Protein AF-A0A845RL84-F1 (afdb_monomer)

Foldseek 3Di:
DQDLVVVLLVAAADPVLNVVLVVCSVFQFLQLSQQLVWQCVVPPDRHSLSSLLSSLQSVLKDKAQAQAQLRQLVRVCVPPDDDPPVCVVVDPSSVSSVVVCVVFPFDHDPNITIGGRPPDDDRQGPRPPGDRDDPPQFFKKWFKAAPVRRRGGIATADLPPPDQLCPRPSNVSRCVVNVHDGQQRIDTPDMDGPQVLVPGPVVVDPGPSVVSRVRNVVSVVVVCLVVPDPCSVVVVSVVSVVVSD

Radius of gyration: 19.79 Å; Cα contacts (8 Å, |Δi|>4): 370; chains: 1; bounding box: 50×45×60 Å

Mean predicted aligned error: 5.87 Å

Organism: NCBI:txid169435

Sequence (245 aa):
MMNDFKEFLELPGTPQEQEWLKEQLETLSVRESYALAAVSMGYPPEKAADAIKSILSLPDCTLHPAGSYEDLGKYSQKGAASLPEDVLPYVDFDHIGQEFEDEHPGLFIGGYYVEYPKKAAEPAYSGKNAFLPEDSDWSVKLKLASPAVPEGVWLRLPGYDGKMAEDADEVVLALDELRVKSLEDCTLLEARCILPEAGDLTKQYSSITDLVRDGDNLGYVLAEQGQGKAHWLDKFAAALEYEDC

Solvent-accessible surface area (backbone atoms only — not comparable to full-atom values): 13936 Å² total; per-residue (Å²): 131,86,80,79,65,63,70,57,74,69,33,59,63,54,73,66,53,46,52,52,50,49,60,51,66,76,61,46,18,50,55,48,45,49,37,44,51,42,50,39,69,79,52,66,59,81,28,28,55,46,44,51,43,49,62,72,42,35,84,57,36,47,80,39,94,14,65,45,42,44,42,34,20,54,53,66,43,70,83,44,85,77,75,57,79,87,50,55,88,76,55,62,29,43,60,46,15,49,56,46,37,75,78,43,51,59,39,77,47,97,52,21,30,33,27,51,46,78,84,63,73,86,60,90,54,77,77,67,96,51,70,81,81,78,94,68,92,49,27,27,39,37,29,37,19,18,95,84,30,73,90,42,50,27,34,53,19,39,58,87,77,82,57,57,54,81,69,13,66,34,44,48,46,36,30,57,75,34,72,44,95,49,59,85,67,45,43,83,77,45,67,46,56,72,52,72,49,65,57,66,52,75,79,74,45,95,43,62,58,58,48,46,42,53,28,23,53,47,20,54,54,60,72,47,35,72,83,73,42,84,66,36,66,64,53,50,54,53,47,36,59,72,69,69,76

Secondary structure (DSSP, 8-state):
-----GGGGGSS--HHHHHHHHHHHTT-BHHHHHHHHHHHHHS--SSHHHHHHHHHTGGG-EEES-SSHHHHHHHHGGGS-PPPTTTGGG--HHHHHHHHHHHS-EEEETTEEEEPP-S-SS-S--SSSPPPPP--S-SEEEEEE-SS-TT-EEEEE---SSS-GGGSHHHHHHHHHHT-SSGGG-EEEEEEES-GGG--HHHH-S-HHHHHHHHHHHHHHHHHHHHH-TTHHHHHHHHHHHTT-

Nearest PDB structures (foldseek):
  8eth-assembly1_S  TM=4.246E-01  e=8.983E+00  Schizosaccharomyces pombe
  8q87-assembly1_BS  TM=3.927E-01  e=8.472E+00  Gallus gallus

pLDDT: mean 89.08, std 10.11, range [43.84, 98.31]

Structure (mmCIF, N/CA/C/O backbone):
data_AF-A0A845RL84-F1
#
_entry.id   AF-A0A845RL84-F1
#
loop_
_atom_site.group_PDB
_atom_site.id
_atom_site.type_symbol
_atom_site.label_atom_id
_atom_site.label_alt_id
_atom_site.label_comp_id
_atom_site.label_asym_id
_atom_site.label_entity_id
_atom_site.label_seq_id
_atom_site.pdbx_PDB_ins_code
_atom_site.Cartn_x
_atom_site.Cartn_y
_atom_site.Cartn_z
_atom_site.occupancy
_atom_site.B_iso_or_equiv
_atom_site.auth_seq_id
_atom_site.auth_comp_id
_atom_site.auth_asym_id
_atom_site.auth_atom_id
_atom_site.pdbx_PDB_model_num
ATOM 1 N N . MET A 1 1 ? 8.353 -11.455 0.128 1.00 43.84 1 MET A N 1
ATOM 2 C CA . MET A 1 1 ? 8.517 -11.564 1.598 1.00 43.84 1 MET A CA 1
ATOM 3 C C . MET A 1 1 ? 8.118 -10.210 2.122 1.00 43.84 1 MET A C 1
ATOM 5 O O . MET A 1 1 ? 8.749 -9.243 1.722 1.00 43.84 1 MET A O 1
ATOM 9 N N . MET A 1 2 ? 7.048 -10.143 2.906 1.00 53.22 2 MET A N 1
ATOM 10 C CA . MET A 1 2 ? 6.591 -8.898 3.514 1.00 53.22 2 MET A CA 1
ATOM 11 C C . MET A 1 2 ? 7.622 -8.501 4.580 1.00 53.22 2 MET A C 1
ATOM 13 O O . MET A 1 2 ? 7.981 -9.328 5.422 1.00 53.22 2 MET A O 1
ATOM 17 N N . ASN A 1 3 ? 8.187 -7.299 4.472 1.00 61.81 3 ASN A N 1
ATOM 18 C CA . ASN A 1 3 ? 9.080 -6.768 5.496 1.00 61.81 3 ASN A CA 1
ATOM 19 C C . ASN A 1 3 ? 8.203 -6.361 6.679 1.00 61.81 3 ASN A C 1
ATOM 21 O O . ASN A 1 3 ? 7.375 -5.471 6.550 1.00 61.81 3 ASN A O 1
ATOM 25 N N . ASP A 1 4 ? 8.354 -7.034 7.815 1.00 67.06 4 ASP A N 1
ATOM 26 C CA . ASP A 1 4 ? 7.481 -6.820 8.976 1.00 67.06 4 ASP A CA 1
ATOM 27 C C . ASP A 1 4 ? 7.839 -5.548 9.778 1.00 67.06 4 ASP A C 1
ATOM 29 O O . ASP A 1 4 ? 7.175 -5.267 10.771 1.00 67.06 4 ASP A O 1
ATOM 33 N N . PHE A 1 5 ? 8.897 -4.815 9.389 1.00 88.31 5 PHE A N 1
ATOM 34 C CA . PHE A 1 5 ? 9.413 -3.559 9.976 1.00 88.31 5 PHE A CA 1
ATOM 35 C C . PHE A 1 5 ? 9.463 -3.506 11.516 1.00 88.31 5 PHE A C 1
ATOM 37 O O . PHE A 1 5 ? 9.504 -2.430 12.115 1.00 88.31 5 PHE A O 1
ATOM 44 N N . LYS A 1 6 ? 9.470 -4.661 12.193 1.00 86.94 6 LYS A N 1
ATOM 45 C CA . LYS A 1 6 ? 9.404 -4.767 13.661 1.00 86.94 6 LYS A CA 1
ATOM 46 C C . LYS A 1 6 ? 10.593 -4.096 14.328 1.00 86.94 6 LYS A C 1
ATOM 48 O O . LYS A 1 6 ? 10.459 -3.583 15.434 1.00 86.94 6 LYS A O 1
ATOM 53 N N . GLU A 1 7 ? 11.729 -4.056 13.644 1.00 90.06 7 GLU A N 1
ATOM 54 C CA . GLU A 1 7 ? 12.933 -3.362 14.077 1.00 90.06 7 GLU A CA 1
ATOM 55 C C . GLU A 1 7 ? 12.718 -1.851 14.276 1.00 90.06 7 GLU A C 1
ATOM 57 O O . GLU A 1 7 ? 13.434 -1.232 15.062 1.00 90.06 7 GLU A O 1
ATOM 62 N N . PHE A 1 8 ? 11.689 -1.248 13.666 1.00 92.75 8 PHE A N 1
ATOM 63 C CA . PHE A 1 8 ? 11.383 0.176 13.861 1.00 92.75 8 PHE A CA 1
ATOM 64 C C . PHE A 1 8 ? 10.840 0.448 15.263 1.00 92.75 8 PHE A C 1
ATOM 66 O O . PHE A 1 8 ? 11.062 1.527 15.815 1.00 92.75 8 PHE A O 1
ATOM 73 N N . LEU A 1 9 ? 10.194 -0.550 15.871 1.00 92.75 9 LEU A N 1
ATOM 74 C CA . LEU A 1 9 ? 9.678 -0.476 17.238 1.00 92.75 9 LEU A CA 1
ATOM 75 C C . LEU A 1 9 ? 10.789 -0.576 18.296 1.00 92.75 9 LEU A C 1
ATOM 77 O O . LEU A 1 9 ? 10.556 -0.335 19.480 1.00 92.75 9 LEU A O 1
ATOM 81 N N . GLU A 1 10 ? 12.010 -0.923 17.882 1.00 93.81 10 GLU A N 1
ATOM 82 C CA . GLU A 1 10 ? 13.192 -0.969 18.747 1.00 93.81 10 GLU A CA 1
ATOM 83 C C . GLU A 1 10 ? 14.016 0.328 18.681 1.00 93.81 10 GLU A C 1
ATOM 85 O O . GLU A 1 10 ? 14.948 0.519 19.471 1.00 93.81 10 GLU A O 1
ATOM 90 N N . LEU A 1 11 ? 13.675 1.245 17.767 1.00 94.69 11 LEU A N 1
ATOM 91 C CA . LEU A 1 11 ? 14.398 2.498 17.589 1.00 94.69 11 LEU A CA 1
ATOM 92 C C . LEU A 1 11 ? 14.266 3.413 18.822 1.00 94.69 11 LEU A C 1
ATOM 94 O O . LEU A 1 11 ? 13.200 3.510 19.431 1.00 94.69 11 LEU A O 1
ATOM 98 N N . PRO A 1 12 ? 15.313 4.171 19.187 1.00 95.19 12 PRO A N 1
ATOM 99 C CA . PRO A 1 12 ? 15.213 5.176 20.238 1.00 95.19 12 PRO A CA 1
ATOM 100 C C . PRO A 1 12 ? 14.106 6.199 19.940 1.00 95.19 12 PRO A C 1
ATOM 102 O O . PRO A 1 12 ? 14.101 6.826 18.882 1.00 95.19 12 PRO A O 1
ATOM 105 N N . GLY A 1 13 ? 13.183 6.400 20.880 1.00 92.25 13 GLY A N 1
ATOM 106 C CA . GLY A 1 13 ? 12.048 7.308 20.718 1.00 92.25 13 GLY A CA 1
ATOM 107 C C . GLY A 1 13 ? 11.245 7.483 22.002 1.00 92.25 13 GLY A C 1
ATOM 108 O O . GLY A 1 13 ? 11.466 6.797 23.003 1.00 92.25 13 GLY A O 1
ATOM 109 N N . THR A 1 14 ? 10.321 8.432 21.986 1.00 92.56 14 THR A N 1
ATOM 110 C CA . THR A 1 14 ? 9.330 8.630 23.045 1.00 92.56 14 THR A CA 1
ATOM 111 C C . THR A 1 14 ? 8.249 7.543 22.993 1.00 92.56 14 THR A C 1
ATOM 113 O O . THR A 1 14 ? 8.007 6.969 21.933 1.00 92.56 14 THR A O 1
ATOM 116 N N . PRO A 1 15 ? 7.537 7.273 24.105 1.00 92.38 15 PRO A N 1
ATOM 117 C CA . PRO A 1 15 ? 6.427 6.318 24.098 1.00 92.38 15 PRO A CA 1
ATOM 118 C C . PRO A 1 15 ? 5.333 6.649 23.072 1.00 92.38 15 PRO A C 1
ATOM 120 O O . PRO A 1 15 ? 4.775 5.739 22.478 1.00 92.38 15 PRO A O 1
ATOM 123 N N . GLN A 1 16 ? 5.068 7.939 22.835 1.00 91.50 16 GLN A N 1
ATOM 124 C CA . GLN A 1 16 ? 4.069 8.388 21.860 1.00 91.50 16 GLN A CA 1
ATOM 125 C C . GLN A 1 16 ? 4.498 8.091 20.420 1.00 91.50 16 GLN A C 1
ATOM 127 O O . GLN A 1 16 ? 3.694 7.612 19.632 1.00 91.50 16 GLN A O 1
ATOM 132 N N . GLU A 1 17 ? 5.768 8.336 20.077 1.00 93.56 17 GLU A N 1
ATOM 133 C CA . GLU A 1 17 ? 6.302 7.970 18.758 1.00 93.56 17 GLU A CA 1
ATOM 134 C C . GLU A 1 17 ? 6.234 6.454 18.538 1.00 93.56 17 GLU A C 1
ATOM 136 O O . GLU A 1 17 ? 5.914 6.011 17.442 1.00 93.56 17 GLU A O 1
ATOM 141 N N . GLN A 1 18 ? 6.496 5.661 19.581 1.00 94.06 18 GLN A N 1
ATOM 142 C CA . GLN A 1 18 ? 6.437 4.200 19.500 1.00 94.06 18 GLN A CA 1
ATOM 143 C C . GLN A 1 18 ? 5.014 3.665 19.325 1.00 94.06 18 GLN A C 1
ATOM 145 O O . GLN A 1 18 ? 4.795 2.746 18.538 1.00 94.06 18 GLN A O 1
ATOM 150 N N . GLU A 1 19 ? 4.045 4.240 20.035 1.00 93.00 19 GLU A N 1
ATOM 151 C CA . GLU A 1 19 ? 2.630 3.898 19.875 1.00 93.00 19 GLU A CA 1
ATOM 152 C C . GLU A 1 19 ? 2.137 4.248 18.468 1.00 93.00 19 GLU A C 1
ATOM 154 O O . GLU A 1 19 ? 1.575 3.391 17.790 1.00 93.00 19 GLU A O 1
ATOM 159 N N . TRP A 1 20 ? 2.475 5.443 17.978 1.00 93.19 20 TRP A N 1
ATOM 160 C CA . TRP A 1 20 ? 2.141 5.866 16.619 1.00 93.19 20 TRP A CA 1
ATOM 161 C C . TRP A 1 20 ? 2.773 4.963 15.557 1.00 93.19 20 TRP A C 1
ATOM 163 O O . TRP A 1 20 ? 2.086 4.508 14.647 1.00 93.19 20 TRP A O 1
ATOM 173 N N . LEU A 1 21 ? 4.068 4.643 15.681 1.00 94.44 21 LEU A N 1
ATOM 174 C CA . LEU A 1 21 ? 4.739 3.727 14.753 1.00 94.44 21 LEU A CA 1
ATOM 175 C C . LEU A 1 21 ? 4.054 2.366 14.739 1.00 94.44 21 LEU A C 1
ATOM 177 O O . LEU A 1 21 ? 3.793 1.826 13.670 1.00 94.44 21 LEU A O 1
ATOM 181 N N . LYS A 1 22 ? 3.727 1.824 15.911 1.00 93.94 22 LYS A N 1
ATOM 182 C CA . LYS A 1 22 ? 3.034 0.544 16.012 1.00 93.94 22 LYS A CA 1
ATOM 183 C C . LYS A 1 22 ? 1.694 0.573 15.273 1.00 93.94 22 LYS A C 1
ATOM 185 O O . LYS A 1 22 ? 1.449 -0.313 14.461 1.00 93.94 22 LYS A O 1
ATOM 190 N N . GLU A 1 23 ? 0.865 1.584 15.514 1.00 92.06 23 GLU A N 1
ATOM 191 C CA . GLU A 1 23 ? -0.446 1.718 14.862 1.00 92.06 23 GLU A CA 1
ATOM 192 C C . GLU A 1 23 ? -0.334 1.812 13.334 1.00 92.06 23 GLU A C 1
ATOM 194 O O . GLU A 1 23 ? -1.101 1.171 12.609 1.00 92.06 23 GLU A O 1
ATOM 199 N N . GLN A 1 24 ? 0.644 2.573 12.837 1.00 92.75 24 GLN A N 1
ATOM 200 C CA . GLN A 1 24 ? 0.874 2.725 11.401 1.00 92.75 24 GLN A CA 1
ATOM 201 C C . GLN A 1 24 ? 1.392 1.432 10.766 1.00 92.75 24 GLN A C 1
ATOM 203 O O . GLN A 1 24 ? 0.826 0.960 9.781 1.00 92.75 24 GLN A O 1
ATOM 208 N N . LEU A 1 25 ? 2.418 0.814 11.358 1.00 94.19 25 LEU A N 1
ATOM 209 C CA . LEU A 1 25 ? 3.031 -0.408 10.833 1.00 94.19 25 LEU A CA 1
ATOM 210 C C . LEU A 1 25 ? 2.061 -1.601 10.836 1.00 94.19 25 LEU A C 1
ATOM 212 O O . LEU A 1 25 ? 2.132 -2.448 9.950 1.00 94.19 25 LEU A O 1
ATOM 216 N N . GLU A 1 26 ? 1.125 -1.665 11.790 1.00 92.88 26 GLU A N 1
ATOM 217 C CA . GLU A 1 26 ? 0.114 -2.730 11.868 1.00 92.88 26 GLU A CA 1
ATOM 218 C C . GLU A 1 26 ? -0.869 -2.745 10.687 1.00 92.88 26 GLU A C 1
ATOM 220 O O . GLU A 1 26 ? -1.489 -3.783 10.437 1.00 92.88 26 GLU A O 1
ATOM 225 N N . THR A 1 27 ? -1.023 -1.620 9.977 1.00 94.00 27 THR A N 1
ATOM 226 C CA . THR A 1 27 ? -1.991 -1.454 8.876 1.00 94.00 27 THR A CA 1
ATOM 227 C C . THR A 1 27 ? -1.373 -0.968 7.566 1.00 94.00 27 THR A C 1
ATOM 229 O O . THR A 1 27 ? -2.113 -0.558 6.673 1.00 94.00 27 THR A O 1
ATOM 232 N N . LEU A 1 28 ? -0.042 -1.032 7.446 1.00 94.25 28 LEU A N 1
ATOM 233 C CA . LEU A 1 28 ? 0.692 -0.691 6.226 1.00 94.25 28 LEU A CA 1
ATOM 234 C C . LEU A 1 28 ? 0.174 -1.495 5.038 1.00 94.25 28 LEU A C 1
ATOM 236 O O . LEU A 1 28 ? 0.249 -2.729 5.049 1.00 94.25 28 LEU A O 1
ATOM 240 N N . SER A 1 29 ? -0.272 -0.807 3.992 1.00 95.56 29 SER A N 1
ATOM 241 C CA . SER A 1 29 ? -0.645 -1.466 2.746 1.00 95.56 29 SER A CA 1
ATOM 242 C C . SER A 1 29 ? 0.555 -2.145 2.077 1.00 95.56 29 SER A C 1
ATOM 244 O O . SER A 1 29 ? 1.719 -1.901 2.422 1.00 95.56 29 SER A O 1
ATOM 246 N N . VAL A 1 30 ? 0.305 -2.995 1.077 1.00 95.62 30 VAL A N 1
ATOM 247 C CA . VAL A 1 30 ? 1.388 -3.560 0.251 1.00 95.62 30 VAL A CA 1
ATOM 248 C C . VAL A 1 30 ? 2.204 -2.451 -0.422 1.00 95.62 30 VAL A C 1
ATOM 250 O O . VAL A 1 30 ? 3.437 -2.490 -0.381 1.00 95.62 30 VAL A O 1
ATOM 253 N N . ARG A 1 31 ? 1.535 -1.432 -0.978 1.00 94.88 31 ARG A N 1
ATOM 254 C CA . ARG A 1 31 ? 2.190 -0.288 -1.629 1.00 94.88 31 ARG A CA 1
ATOM 255 C C . ARG A 1 31 ? 3.059 0.489 -0.646 1.00 94.88 31 ARG A C 1
ATOM 257 O O . ARG A 1 31 ? 4.228 0.751 -0.931 1.00 94.88 31 ARG A O 1
ATOM 264 N N . GLU A 1 32 ? 2.509 0.824 0.520 1.00 94.81 32 GLU A N 1
ATOM 265 C CA . GLU A 1 32 ? 3.230 1.537 1.574 1.00 94.81 32 GLU A CA 1
ATOM 266 C C . GLU A 1 32 ? 4.413 0.704 2.091 1.00 94.81 32 GLU A C 1
ATOM 268 O O . GLU A 1 32 ? 5.493 1.247 2.311 1.00 94.81 32 GLU A O 1
ATOM 273 N N . SER A 1 33 ? 4.259 -0.619 2.208 1.00 95.25 33 SER A N 1
ATOM 274 C CA . SER A 1 33 ? 5.336 -1.535 2.611 1.00 95.25 33 SER A CA 1
ATOM 275 C C . SER A 1 33 ? 6.494 -1.542 1.608 1.00 95.25 33 SER A C 1
ATOM 277 O O . SER A 1 33 ? 7.661 -1.536 2.000 1.00 95.25 33 SER A O 1
ATOM 279 N N . TYR A 1 34 ? 6.198 -1.534 0.308 1.00 95.00 34 TYR A N 1
ATOM 280 C CA . TYR A 1 34 ? 7.213 -1.459 -0.748 1.00 95.00 34 TYR A CA 1
ATOM 281 C C . TYR A 1 34 ? 7.933 -0.109 -0.729 1.00 95.00 34 TYR A C 1
ATOM 283 O O . TYR A 1 34 ? 9.167 -0.062 -0.760 1.00 95.00 34 TYR A O 1
ATOM 291 N N . ALA A 1 35 ? 7.171 0.981 -0.610 1.00 94.50 35 ALA A N 1
ATOM 292 C CA . ALA A 1 35 ? 7.715 2.327 -0.485 1.00 94.50 35 ALA A CA 1
ATOM 293 C C . ALA A 1 35 ? 8.612 2.462 0.756 1.00 94.50 35 ALA A C 1
ATOM 295 O O . ALA A 1 35 ? 9.736 2.960 0.664 1.00 94.50 35 ALA A O 1
ATOM 296 N N . LEU A 1 36 ? 8.168 1.942 1.904 1.00 94.88 36 LEU A N 1
ATOM 297 C CA . LEU A 1 36 ? 8.919 2.012 3.151 1.00 94.88 36 LEU A CA 1
ATOM 298 C C . LEU A 1 36 ? 10.195 1.181 3.074 1.00 94.88 36 LEU A C 1
ATOM 300 O O . LEU A 1 36 ? 11.240 1.645 3.527 1.00 94.88 36 LEU A O 1
ATOM 304 N N . ALA A 1 37 ? 10.150 -0.002 2.457 1.00 94.56 37 ALA A N 1
ATOM 305 C CA . ALA A 1 37 ? 11.339 -0.814 2.229 1.00 94.56 37 ALA A CA 1
ATOM 306 C C . ALA A 1 37 ? 12.386 -0.053 1.401 1.00 94.56 37 ALA A C 1
ATOM 308 O O . ALA A 1 37 ? 13.547 0.008 1.806 1.00 94.56 37 ALA A O 1
ATOM 309 N N . ALA A 1 38 ? 11.977 0.577 0.295 1.00 93.69 38 ALA A N 1
ATOM 310 C CA . ALA A 1 38 ? 12.881 1.354 -0.549 1.00 93.69 38 ALA A CA 1
ATOM 311 C C . ALA A 1 38 ? 13.498 2.539 0.209 1.00 93.69 38 ALA A C 1
ATOM 313 O O . ALA A 1 38 ? 14.723 2.664 0.280 1.00 93.69 38 ALA A O 1
ATOM 314 N N . VAL A 1 39 ? 12.658 3.381 0.824 1.00 91.81 39 VAL A N 1
ATOM 315 C CA . VAL A 1 39 ? 13.102 4.580 1.557 1.00 91.81 39 VAL A CA 1
ATOM 316 C C . VAL A 1 39 ? 14.055 4.205 2.690 1.00 91.81 39 VAL A C 1
ATOM 318 O O . VAL A 1 39 ? 15.089 4.847 2.858 1.00 91.81 39 VAL A O 1
ATOM 321 N N . SER A 1 40 ? 13.758 3.133 3.421 1.00 91.00 40 SER A N 1
ATOM 322 C CA . SER A 1 40 ? 14.553 2.705 4.578 1.00 91.00 40 SER A CA 1
ATOM 323 C C . SER A 1 40 ? 15.870 2.037 4.192 1.00 91.00 40 SER A C 1
ATOM 325 O O . SER A 1 40 ? 16.821 2.066 4.967 1.00 91.00 40 SER A O 1
ATOM 327 N N . MET A 1 41 ? 15.964 1.447 2.998 1.00 90.50 41 MET A N 1
ATOM 328 C CA . MET A 1 41 ? 17.236 0.952 2.467 1.00 90.50 41 MET A CA 1
ATOM 329 C C . MET A 1 41 ? 18.137 2.095 1.992 1.00 90.50 41 MET A C 1
ATOM 331 O O . MET A 1 41 ? 19.349 2.039 2.203 1.00 90.50 41 MET A O 1
ATOM 335 N N . GLY A 1 42 ? 17.560 3.133 1.379 1.00 85.12 42 GLY A N 1
ATOM 336 C CA . GLY A 1 42 ? 18.300 4.333 0.979 1.00 85.12 42 GLY A CA 1
ATOM 337 C C . GLY A 1 42 ? 18.725 5.196 2.172 1.00 85.12 42 GLY A C 1
ATOM 338 O O . GLY A 1 42 ? 19.846 5.706 2.208 1.00 85.12 42 GLY A O 1
ATOM 339 N N . TYR A 1 43 ? 17.846 5.320 3.169 1.00 84.94 43 TYR A N 1
ATOM 340 C CA . TYR A 1 43 ? 18.027 6.147 4.361 1.00 84.94 43 TYR A CA 1
ATOM 341 C C . TYR A 1 43 ? 17.563 5.395 5.622 1.00 84.94 43 TYR A C 1
ATOM 343 O O . TYR A 1 43 ? 16.455 5.634 6.107 1.00 84.94 43 TYR A O 1
ATOM 351 N N . PRO A 1 44 ? 18.394 4.493 6.175 1.00 89.38 44 PRO A N 1
ATOM 352 C CA . PRO A 1 44 ? 18.032 3.730 7.367 1.00 89.38 44 PRO A CA 1
ATOM 353 C C . PRO A 1 44 ? 17.702 4.646 8.556 1.00 89.38 44 PRO A C 1
ATOM 355 O O . PRO A 1 44 ? 18.522 5.506 8.894 1.00 89.38 44 PRO A O 1
ATOM 358 N N . PRO A 1 45 ? 16.535 4.487 9.208 1.00 91.75 45 PRO A N 1
ATOM 359 C CA . PRO A 1 45 ? 16.171 5.323 10.346 1.00 91.75 45 PRO A CA 1
ATOM 360 C C . PRO A 1 45 ? 17.019 4.980 11.579 1.00 91.75 45 PRO A C 1
ATOM 362 O O . PRO A 1 45 ? 17.165 3.813 11.940 1.00 91.75 45 PRO A O 1
ATOM 365 N N . GLU A 1 46 ? 17.552 5.996 12.266 1.00 92.81 46 GLU A N 1
ATOM 366 C CA . GLU A 1 46 ? 18.360 5.807 13.487 1.00 92.81 46 GLU A CA 1
ATOM 367 C C . GLU A 1 46 ? 17.534 5.945 14.777 1.00 92.81 46 GLU A C 1
ATOM 369 O O . GLU A 1 46 ? 17.953 5.510 15.851 1.00 92.81 46 GLU A O 1
ATOM 374 N N . LYS A 1 47 ? 16.360 6.574 14.686 1.00 93.62 47 LYS A N 1
ATOM 375 C CA . LYS A 1 47 ? 15.431 6.855 15.791 1.00 93.62 47 LYS A CA 1
ATOM 376 C C . LYS A 1 47 ? 13.989 6.863 15.285 1.00 93.62 47 LYS A C 1
ATOM 378 O O . LYS A 1 47 ? 13.746 7.024 14.090 1.00 93.62 47 LYS A O 1
ATOM 383 N N . ALA A 1 48 ? 13.033 6.776 16.207 1.00 93.00 48 ALA A N 1
ATOM 384 C CA . ALA A 1 48 ? 11.607 6.737 15.889 1.00 93.00 48 ALA A CA 1
ATOM 385 C C . ALA A 1 48 ? 11.163 7.928 15.018 1.00 93.00 48 ALA A C 1
ATOM 387 O O . ALA A 1 48 ? 10.466 7.738 14.029 1.00 93.00 48 ALA A O 1
ATOM 388 N N . ALA A 1 49 ? 11.652 9.140 15.302 1.00 90.75 49 ALA A N 1
ATOM 389 C CA . ALA A 1 49 ? 11.366 10.325 14.489 1.00 90.75 49 ALA A CA 1
ATOM 390 C C . ALA A 1 49 ? 11.762 10.182 13.003 1.00 90.75 49 ALA A C 1
ATOM 392 O O . ALA A 1 49 ? 11.079 10.728 12.137 1.00 90.75 49 ALA A O 1
ATOM 393 N N . ASP A 1 50 ? 12.845 9.459 12.695 1.00 91.00 50 ASP A N 1
ATOM 394 C CA . ASP A 1 50 ? 13.296 9.244 11.313 1.00 91.00 50 ASP A CA 1
ATOM 395 C C . ASP A 1 50 ? 12.409 8.210 10.603 1.00 91.00 50 ASP A C 1
ATOM 397 O O . ASP A 1 50 ? 12.075 8.370 9.427 1.00 91.00 50 ASP A O 1
ATOM 401 N N . ALA A 1 51 ? 11.965 7.183 11.333 1.00 92.69 51 ALA A N 1
ATOM 402 C CA . ALA A 1 51 ? 10.993 6.212 10.839 1.00 92.69 51 ALA A CA 1
ATOM 403 C C . ALA A 1 51 ? 9.633 6.872 10.559 1.00 92.69 51 ALA A C 1
ATOM 405 O O . ALA A 1 51 ? 9.067 6.679 9.486 1.00 92.69 51 ALA A O 1
ATOM 406 N N . ILE A 1 52 ? 9.154 7.729 11.468 1.00 91.94 52 ILE A N 1
ATOM 407 C CA . ILE A 1 52 ? 7.931 8.525 11.280 1.00 91.94 52 ILE A CA 1
ATOM 408 C C . ILE A 1 52 ? 8.058 9.387 10.028 1.00 91.94 52 ILE A C 1
ATOM 410 O O . ILE A 1 52 ? 7.185 9.361 9.168 1.00 91.94 52 ILE A O 1
ATOM 414 N N . LYS A 1 53 ? 9.173 10.111 9.881 1.00 89.25 53 LYS A N 1
ATOM 415 C CA . LYS A 1 53 ? 9.452 10.899 8.676 1.00 89.25 53 LYS A CA 1
ATOM 416 C C . LYS A 1 53 ? 9.373 10.055 7.400 1.00 89.25 53 LYS A C 1
ATOM 418 O O . LYS A 1 53 ? 8.835 10.529 6.405 1.00 89.25 53 LYS A O 1
ATOM 423 N N . SER A 1 54 ? 9.909 8.837 7.434 1.00 90.56 54 SER A N 1
ATOM 424 C CA . SER A 1 54 ? 9.886 7.919 6.292 1.00 90.56 54 SER A CA 1
ATOM 425 C C . SER A 1 54 ? 8.454 7.512 5.942 1.00 90.56 54 SER A C 1
ATOM 427 O O . SER A 1 54 ? 8.063 7.638 4.784 1.00 90.56 54 SER A O 1
ATOM 429 N N . ILE A 1 55 ? 7.644 7.143 6.942 1.00 91.75 55 ILE A N 1
ATOM 430 C CA . ILE A 1 55 ? 6.219 6.806 6.771 1.00 91.75 55 ILE A CA 1
ATOM 431 C C . ILE A 1 55 ? 5.426 7.992 6.197 1.00 91.75 55 ILE A C 1
ATOM 433 O O . ILE A 1 55 ? 4.624 7.828 5.284 1.00 91.75 55 ILE A O 1
ATOM 437 N N . LEU A 1 56 ? 5.701 9.212 6.657 1.00 89.50 56 LEU A N 1
ATOM 438 C CA . LEU A 1 56 ? 5.033 10.414 6.145 1.00 89.50 56 LEU A CA 1
ATOM 439 C C . LEU A 1 56 ? 5.399 10.756 4.698 1.00 89.50 56 LEU A C 1
ATOM 441 O O . LEU A 1 56 ? 4.675 11.509 4.060 1.00 89.50 56 LEU A O 1
ATOM 445 N N . SER A 1 57 ? 6.511 10.228 4.184 1.00 88.62 57 SER A N 1
ATOM 446 C CA . SER A 1 57 ? 6.936 10.439 2.795 1.00 88.62 57 SER A CA 1
ATOM 447 C C . SER A 1 57 ? 6.437 9.368 1.822 1.00 88.62 57 SER A C 1
ATOM 449 O O . SER A 1 57 ? 6.651 9.490 0.617 1.00 88.62 57 SER A O 1
ATOM 451 N N . LEU A 1 58 ? 5.778 8.314 2.316 1.00 91.12 58 LEU A N 1
ATOM 452 C CA . LEU A 1 58 ? 5.300 7.218 1.469 1.00 91.12 58 LEU A CA 1
ATOM 453 C C . LEU A 1 58 ? 4.292 7.671 0.405 1.00 91.12 58 LEU A C 1
ATOM 455 O O . LEU A 1 58 ? 4.430 7.208 -0.729 1.00 91.12 58 LEU A O 1
ATOM 459 N N . PRO A 1 59 ? 3.325 8.573 0.686 1.00 88.56 59 PRO A N 1
ATOM 460 C CA . PRO A 1 59 ? 2.401 9.067 -0.340 1.00 88.56 59 PRO A CA 1
ATOM 461 C C . PRO A 1 59 ? 3.108 9.709 -1.539 1.00 88.56 59 PRO A C 1
ATOM 463 O O . PRO A 1 59 ? 2.649 9.573 -2.666 1.00 88.56 59 PRO A O 1
ATOM 466 N N . ASP A 1 60 ? 4.268 10.328 -1.312 1.00 88.56 60 ASP A N 1
ATOM 467 C CA . ASP A 1 60 ? 5.061 10.984 -2.355 1.00 88.56 60 ASP A CA 1
ATOM 468 C C . ASP A 1 60 ? 5.918 9.998 -3.181 1.00 88.56 60 ASP A C 1
ATOM 470 O O . ASP A 1 60 ? 6.521 10.391 -4.183 1.00 88.56 60 ASP A O 1
ATOM 474 N N . CYS A 1 61 ? 6.001 8.724 -2.779 1.00 91.44 61 CYS A N 1
ATOM 475 C CA . CYS A 1 61 ? 6.689 7.676 -3.537 1.00 91.44 61 CYS A CA 1
ATOM 476 C C . CYS A 1 61 ? 5.815 7.181 -4.695 1.00 91.44 61 CYS A C 1
ATOM 478 O O . CYS A 1 61 ? 4.624 6.911 -4.511 1.00 91.44 61 CYS A O 1
ATOM 480 N N . THR A 1 62 ? 6.423 6.959 -5.862 1.00 92.00 62 THR A N 1
ATOM 481 C CA . THR A 1 62 ? 5.742 6.384 -7.036 1.00 92.00 62 THR A CA 1
ATOM 482 C C . THR A 1 62 ? 6.265 4.978 -7.304 1.00 92.00 62 THR A C 1
ATOM 484 O O . THR A 1 62 ? 7.472 4.752 -7.289 1.00 92.00 62 THR A O 1
ATOM 487 N N . LEU A 1 63 ? 5.371 4.015 -7.533 1.00 92.75 63 LEU A N 1
ATOM 488 C CA . LEU A 1 63 ? 5.746 2.637 -7.847 1.00 92.75 63 LEU A CA 1
ATOM 489 C C . LEU A 1 63 ? 5.544 2.380 -9.337 1.00 92.75 63 LEU A C 1
ATOM 491 O O . LEU A 1 63 ? 4.463 2.600 -9.874 1.00 92.75 63 LEU A O 1
ATOM 495 N N . HIS A 1 64 ? 6.580 1.866 -9.989 1.00 92.50 64 HIS A N 1
ATOM 496 C CA . HIS A 1 64 ? 6.563 1.506 -11.401 1.00 92.50 64 HIS A CA 1
ATOM 497 C C . HIS A 1 64 ? 6.645 -0.024 -11.526 1.00 92.50 64 HIS A C 1
ATOM 499 O O . HIS A 1 64 ? 7.544 -0.616 -10.926 1.00 92.50 64 HIS A O 1
ATOM 505 N N . PRO A 1 65 ? 5.747 -0.697 -12.273 1.00 91.38 65 PRO A N 1
ATOM 506 C CA . PRO A 1 65 ? 5.721 -2.158 -12.417 1.00 91.38 65 PRO A CA 1
ATOM 507 C C . PRO A 1 65 ? 6.878 -2.661 -13.300 1.00 91.38 65 PRO A C 1
ATOM 509 O O . PRO A 1 65 ? 6.691 -3.032 -14.461 1.00 91.38 65 PRO A O 1
ATOM 512 N N . ALA A 1 66 ? 8.090 -2.627 -12.750 1.00 94.00 66 ALA A N 1
ATOM 513 C CA . ALA A 1 66 ? 9.341 -2.984 -13.403 1.00 94.00 66 ALA A CA 1
ATOM 514 C C . ALA A 1 66 ? 10.306 -3.646 -12.409 1.00 94.00 66 ALA A C 1
ATOM 516 O O . ALA A 1 66 ? 10.668 -3.051 -11.399 1.00 94.00 66 ALA A O 1
ATOM 517 N N . GLY A 1 67 ? 10.759 -4.866 -12.713 1.00 94.31 67 GLY A N 1
ATOM 518 C CA . GLY A 1 67 ? 11.660 -5.633 -11.842 1.00 94.31 67 GLY A CA 1
ATOM 519 C C . GLY A 1 67 ? 13.139 -5.548 -12.221 1.00 94.31 67 GLY A C 1
ATOM 520 O O . GLY A 1 67 ? 13.977 -6.158 -11.559 1.00 94.31 67 GLY A O 1
ATOM 521 N N . SER A 1 68 ? 13.459 -4.839 -13.301 1.00 96.75 68 SER A N 1
ATOM 522 C CA . SER A 1 68 ? 14.803 -4.692 -13.856 1.00 96.75 68 SER A CA 1
ATOM 523 C C . SER A 1 68 ? 14.911 -3.388 -14.649 1.00 96.75 68 SER A C 1
ATOM 525 O O . SER A 1 68 ? 13.888 -2.795 -14.998 1.00 96.75 68 SER A O 1
ATOM 527 N N . TYR A 1 69 ? 16.132 -2.955 -14.980 1.00 97.31 69 TYR A N 1
ATOM 528 C CA . TYR A 1 69 ? 16.329 -1.804 -15.868 1.00 97.31 69 TYR A CA 1
ATOM 529 C C . TYR A 1 69 ? 15.706 -2.029 -17.246 1.00 97.31 69 TYR A C 1
ATOM 531 O O . TYR A 1 69 ? 15.036 -1.141 -17.759 1.00 97.31 69 TYR A O 1
ATOM 539 N N . GLU A 1 70 ? 15.829 -3.231 -17.813 1.00 95.06 70 GLU A N 1
ATOM 540 C CA . GLU A 1 70 ? 15.174 -3.569 -19.079 1.00 95.06 70 GLU A CA 1
ATOM 541 C C . GLU A 1 70 ? 13.642 -3.402 -19.003 1.00 95.06 70 GLU A C 1
ATOM 543 O O . GLU A 1 70 ? 13.027 -2.842 -19.914 1.00 95.06 70 GLU A O 1
ATOM 548 N N . ASP A 1 71 ? 13.007 -3.850 -17.914 1.00 94.94 71 ASP A N 1
ATOM 549 C CA . ASP A 1 71 ? 11.562 -3.672 -17.711 1.00 94.94 71 ASP A CA 1
ATOM 550 C C . ASP A 1 71 ? 11.191 -2.201 -17.495 1.00 94.94 71 ASP A C 1
ATOM 552 O O . ASP A 1 71 ? 10.171 -1.740 -18.012 1.00 94.94 71 ASP A O 1
ATOM 556 N N . LEU A 1 72 ? 12.031 -1.456 -16.774 1.00 95.12 72 LEU A N 1
ATOM 557 C CA . LEU A 1 72 ? 11.834 -0.038 -16.488 1.00 95.12 72 LEU A CA 1
ATOM 558 C C . LEU A 1 72 ? 11.938 0.804 -17.762 1.00 95.12 72 LEU A C 1
ATOM 560 O O . LEU A 1 72 ? 11.083 1.653 -18.010 1.00 95.12 72 LEU A O 1
ATOM 564 N N . GLY A 1 73 ? 12.911 0.508 -18.626 1.00 93.88 73 GLY A N 1
ATOM 565 C CA . GLY A 1 73 ? 13.044 1.150 -19.930 1.00 93.88 73 GLY A CA 1
ATOM 566 C C . GLY A 1 73 ? 11.900 0.804 -20.885 1.00 93.88 73 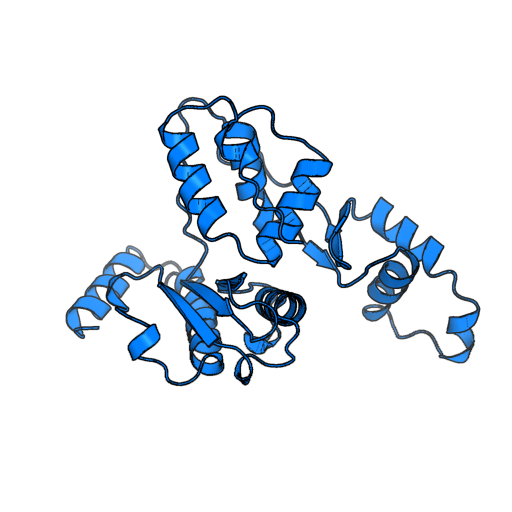GLY A C 1
ATOM 567 O O . GLY A 1 73 ? 11.452 1.652 -21.655 1.00 93.88 73 GLY A O 1
ATOM 568 N N . LYS A 1 74 ? 11.356 -0.420 -20.826 1.00 91.38 74 LYS A N 1
ATOM 569 C CA . LYS A 1 74 ? 10.123 -0.764 -21.563 1.00 91.38 74 LYS A CA 1
ATOM 570 C C . LYS A 1 74 ? 8.916 -0.008 -21.018 1.00 91.38 74 LYS A C 1
ATOM 572 O O . LYS A 1 74 ? 8.057 0.407 -21.795 1.00 91.38 74 LYS A O 1
ATOM 577 N N . TYR A 1 75 ? 8.822 0.133 -19.697 1.00 89.62 75 TYR A N 1
ATOM 578 C CA . TYR A 1 75 ? 7.733 0.836 -19.029 1.00 89.62 75 TYR A CA 1
ATOM 579 C C . TYR A 1 75 ? 7.730 2.330 -19.369 1.00 89.62 75 TYR A C 1
ATOM 581 O O . TYR A 1 75 ? 6.693 2.840 -19.796 1.00 89.62 75 TYR A O 1
ATOM 589 N N . SER A 1 76 ? 8.879 3.007 -19.272 1.00 88.19 76 SER A N 1
ATOM 590 C CA . SER A 1 76 ? 9.003 4.449 -19.535 1.00 88.19 76 SER A CA 1
ATOM 591 C C . SER A 1 76 ? 8.576 4.827 -20.958 1.00 88.19 76 SER A C 1
ATOM 593 O O . SER A 1 76 ? 7.989 5.886 -21.182 1.00 88.19 76 SER A O 1
ATOM 595 N N . GLN A 1 77 ? 8.767 3.918 -21.918 1.00 84.31 77 GLN A N 1
ATOM 596 C CA . GLN A 1 77 ? 8.381 4.131 -23.310 1.00 84.31 77 GLN A CA 1
ATOM 597 C C . GLN A 1 77 ? 6.889 3.939 -23.597 1.00 84.31 77 GLN A C 1
ATOM 599 O O . GLN A 1 77 ? 6.423 4.394 -24.639 1.00 84.31 77 GLN A O 1
ATOM 604 N N . LYS A 1 78 ? 6.099 3.322 -22.705 1.00 70.50 78 LYS A N 1
ATOM 605 C CA . LYS A 1 78 ? 4.654 3.116 -22.943 1.00 70.50 78 LYS A CA 1
ATOM 606 C C . LYS A 1 78 ? 3.863 4.430 -23.050 1.00 70.50 78 LYS A C 1
ATOM 608 O O . LYS A 1 78 ? 2.784 4.424 -23.637 1.00 70.50 78 LYS A O 1
ATOM 613 N N . GLY A 1 79 ? 4.381 5.536 -22.505 1.00 57.53 79 GLY A N 1
ATOM 614 C CA . GLY A 1 79 ? 3.777 6.873 -22.604 1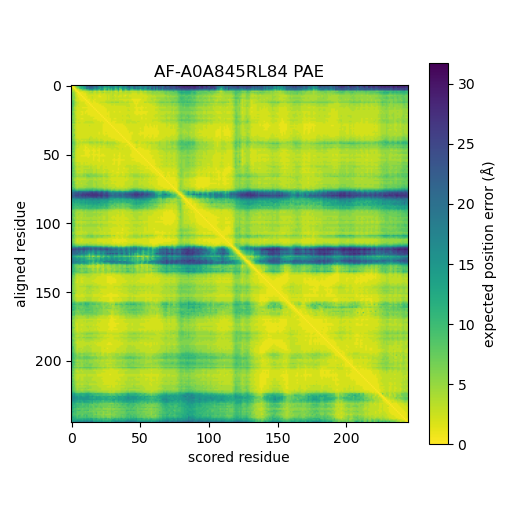.00 57.53 79 GLY A CA 1
ATOM 615 C C . GLY A 1 79 ? 4.199 7.684 -23.839 1.00 57.53 79 GLY A C 1
ATOM 616 O O . GLY A 1 79 ? 3.499 8.624 -24.220 1.00 57.53 79 GLY A O 1
ATOM 617 N N . ALA A 1 80 ? 5.313 7.326 -24.486 1.00 54.91 80 ALA A N 1
ATOM 618 C CA . ALA A 1 80 ? 5.755 7.900 -25.755 1.00 54.91 80 ALA A CA 1
ATOM 619 C C . ALA A 1 80 ? 5.165 7.085 -26.919 1.00 54.91 80 ALA A C 1
ATOM 621 O O . ALA A 1 80 ? 4.848 5.910 -26.761 1.00 54.91 80 ALA A O 1
ATOM 622 N N . ALA A 1 81 ? 4.959 7.700 -28.090 1.00 59.22 81 ALA A N 1
ATOM 623 C CA . ALA A 1 81 ? 4.388 7.019 -29.257 1.00 59.22 81 ALA A CA 1
ATOM 624 C C . ALA A 1 81 ? 5.043 5.640 -29.463 1.00 59.22 81 ALA A C 1
ATOM 626 O O . ALA A 1 81 ? 6.263 5.566 -29.607 1.00 59.22 81 ALA A O 1
ATOM 627 N N . SER A 1 82 ? 4.237 4.569 -29.442 1.00 68.62 82 SER A N 1
ATOM 628 C CA . SER A 1 82 ? 4.741 3.193 -29.439 1.00 68.62 82 SER A CA 1
ATOM 629 C C . SER A 1 82 ? 5.750 2.994 -30.566 1.00 68.62 82 SER A C 1
ATOM 631 O O . SER A 1 82 ? 5.418 3.208 -31.738 1.00 68.62 82 SER A O 1
ATOM 633 N N . LEU A 1 83 ? 6.971 2.592 -30.215 1.00 74.94 83 LEU A N 1
ATOM 634 C CA . LEU A 1 83 ? 7.992 2.288 -31.208 1.00 74.94 83 LEU A CA 1
ATOM 635 C C . LEU A 1 83 ? 7.484 1.171 -32.138 1.00 74.94 83 LEU A C 1
ATOM 637 O O . LEU A 1 83 ? 6.847 0.228 -31.659 1.00 74.94 83 LEU A O 1
ATOM 641 N N . PRO A 1 84 ? 7.745 1.259 -33.455 1.00 82.38 84 PRO A N 1
ATOM 642 C CA . PRO A 1 84 ? 7.430 0.178 -34.381 1.00 82.38 84 PRO A CA 1
ATOM 643 C C . PRO A 1 84 ? 8.038 -1.159 -33.927 1.00 82.38 84 PRO A C 1
ATOM 645 O O . PRO A 1 84 ? 9.170 -1.194 -33.439 1.00 82.38 84 PRO A O 1
ATOM 648 N N . GLU A 1 85 ? 7.303 -2.265 -34.097 1.00 82.88 85 GLU A N 1
ATOM 649 C CA . GLU A 1 85 ? 7.731 -3.598 -33.634 1.00 82.88 85 GLU A CA 1
ATOM 650 C C . GLU A 1 85 ? 9.080 -4.041 -34.219 1.00 82.88 85 GLU A C 1
ATOM 652 O O . GLU A 1 85 ? 9.841 -4.745 -33.560 1.00 82.88 85 GLU A O 1
ATOM 657 N N . ASP A 1 86 ? 9.403 -3.607 -35.439 1.00 88.62 86 ASP A N 1
ATOM 658 C CA . ASP A 1 86 ? 10.662 -3.906 -36.122 1.00 88.62 86 ASP A CA 1
ATOM 659 C C . ASP A 1 86 ? 11.867 -3.162 -35.531 1.00 88.62 86 ASP A C 1
ATOM 661 O O . ASP A 1 86 ? 13.006 -3.574 -35.755 1.00 88.62 86 ASP A O 1
ATOM 665 N N . VAL A 1 87 ? 11.634 -2.106 -34.747 1.00 85.88 87 VAL A N 1
ATOM 666 C CA . VAL A 1 87 ? 12.681 -1.340 -34.059 1.00 85.88 87 VAL A CA 1
ATOM 667 C C . VAL A 1 87 ? 12.974 -1.914 -32.673 1.00 85.88 87 VAL A C 1
ATOM 669 O O . VAL A 1 87 ? 14.129 -1.878 -32.255 1.00 85.88 87 VAL A O 1
ATOM 672 N N . LEU A 1 88 ? 11.979 -2.498 -31.988 1.00 85.19 88 LEU A N 1
ATOM 673 C CA . LEU A 1 88 ? 12.100 -2.997 -30.605 1.00 85.19 88 LEU A CA 1
ATOM 674 C C . LEU A 1 88 ? 13.335 -3.885 -30.346 1.00 85.19 88 LEU A C 1
ATOM 676 O O . LEU A 1 88 ? 13.973 -3.681 -29.316 1.00 85.19 88 LEU A O 1
ATOM 680 N N . PRO A 1 89 ? 13.741 -4.817 -31.238 1.00 88.31 89 PRO A N 1
ATOM 681 C CA . PRO A 1 89 ? 14.920 -5.659 -31.005 1.00 88.31 89 PRO A CA 1
ATOM 682 C C . PRO A 1 89 ? 16.257 -4.905 -30.988 1.00 88.31 89 PRO A C 1
ATOM 684 O O . PRO A 1 89 ? 17.267 -5.476 -30.586 1.00 88.31 89 PRO A O 1
ATOM 687 N N . TYR A 1 90 ? 16.283 -3.663 -31.474 1.00 89.12 90 TYR A N 1
ATOM 688 C CA . TYR A 1 90 ? 17.481 -2.823 -31.551 1.00 89.12 90 TYR A CA 1
ATOM 689 C C . TYR A 1 90 ? 17.517 -1.737 -30.473 1.00 89.12 90 TYR A C 1
ATOM 691 O O . TYR A 1 90 ? 18.482 -0.977 -30.409 1.00 89.12 90 TYR A O 1
ATOM 699 N N . VAL A 1 91 ? 16.464 -1.631 -29.661 1.00 90.38 91 VAL A N 1
ATOM 700 C CA . VAL A 1 91 ? 16.380 -0.662 -28.571 1.00 90.38 91 VAL A CA 1
ATOM 701 C C . VAL A 1 91 ? 17.102 -1.226 -27.355 1.00 90.38 91 VAL A C 1
ATOM 703 O O . VAL A 1 91 ? 16.813 -2.335 -26.908 1.00 90.38 91 VAL A O 1
ATOM 706 N N . ASP A 1 92 ? 18.018 -0.441 -26.798 1.00 94.75 92 ASP A N 1
ATOM 707 C CA . ASP A 1 92 ? 18.675 -0.765 -25.537 1.00 94.75 92 ASP A CA 1
ATOM 708 C C . ASP A 1 92 ? 17.788 -0.329 -24.363 1.00 94.75 92 ASP A C 1
ATOM 710 O O . ASP A 1 92 ? 17.915 0.769 -23.822 1.00 94.75 92 ASP A O 1
ATOM 714 N N . PHE A 1 93 ? 16.820 -1.178 -24.017 1.00 94.31 93 PHE A N 1
ATOM 715 C CA . PHE A 1 93 ? 15.906 -0.901 -22.910 1.00 94.31 93 PHE A CA 1
ATOM 716 C C . PHE A 1 93 ? 16.605 -0.884 -21.551 1.00 94.31 93 PHE A C 1
ATOM 718 O O . PHE A 1 93 ? 16.131 -0.193 -20.657 1.00 94.31 93 PHE A O 1
ATOM 725 N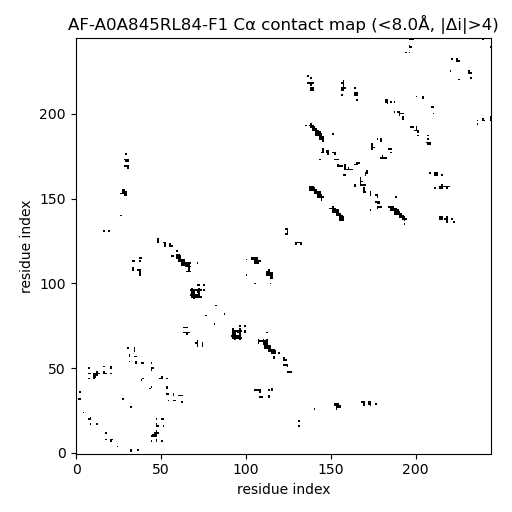 N . ASP A 1 94 ? 17.715 -1.606 -21.392 1.00 96.19 94 ASP A N 1
ATOM 726 C CA . ASP A 1 94 ? 18.483 -1.580 -20.148 1.00 96.19 94 ASP A CA 1
ATOM 727 C C . ASP A 1 94 ? 19.097 -0.192 -19.939 1.00 96.19 94 ASP A C 1
ATOM 729 O O . ASP A 1 94 ? 18.899 0.419 -18.890 1.00 96.19 94 ASP A O 1
ATOM 733 N N . HIS A 1 95 ? 19.724 0.370 -20.978 1.00 96.19 95 HIS A N 1
ATOM 734 C CA . HIS A 1 95 ? 20.261 1.728 -20.919 1.00 96.19 95 HIS A CA 1
ATOM 735 C C . HIS A 1 95 ? 19.175 2.786 -20.678 1.00 96.19 95 HIS A C 1
ATOM 737 O O . HIS A 1 95 ? 19.352 3.647 -19.823 1.00 96.19 95 HIS A O 1
ATOM 743 N N . ILE A 1 96 ? 18.024 2.686 -21.356 1.00 94.88 96 ILE A N 1
ATOM 744 C CA . ILE A 1 96 ? 16.886 3.597 -21.129 1.00 94.88 96 ILE A CA 1
ATOM 745 C C . ILE A 1 96 ? 16.378 3.495 -19.683 1.00 94.88 96 ILE A C 1
ATOM 747 O O . ILE A 1 96 ? 15.992 4.498 -19.089 1.00 94.88 96 ILE A O 1
ATOM 751 N N . GLY A 1 97 ? 16.358 2.292 -19.103 1.00 96.31 97 GLY A N 1
ATOM 752 C CA . GLY A 1 97 ? 15.990 2.098 -17.703 1.00 96.31 97 GLY A CA 1
ATOM 753 C C . GLY A 1 97 ? 16.969 2.756 -16.732 1.00 96.31 97 GLY A C 1
ATOM 754 O O . GLY A 1 97 ? 16.537 3.323 -15.733 1.00 96.31 97 GLY A O 1
ATOM 755 N N . GLN A 1 98 ? 18.270 2.714 -17.027 1.00 97.00 98 GLN A N 1
ATOM 756 C CA . GLN A 1 98 ? 19.293 3.412 -16.238 1.00 97.00 98 GLN A CA 1
ATOM 757 C C . GLN A 1 98 ? 19.136 4.936 -16.345 1.00 97.00 98 GLN A C 1
ATOM 759 O O . GLN A 1 98 ? 19.147 5.620 -15.327 1.00 97.00 98 GLN A O 1
ATOM 764 N N . GLU A 1 99 ? 18.910 5.465 -17.555 1.00 96.12 99 GLU A N 1
ATOM 765 C CA . GLU A 1 99 ? 18.618 6.894 -17.757 1.00 96.12 99 GLU A CA 1
ATOM 766 C C . GLU A 1 99 ? 17.351 7.321 -16.999 1.00 96.12 99 GLU A C 1
ATOM 768 O O . GLU A 1 99 ? 17.310 8.401 -16.411 1.00 96.12 99 GLU A O 1
ATOM 773 N N . PHE A 1 100 ? 16.332 6.457 -16.957 1.00 95.31 100 PHE A N 1
ATOM 774 C CA . PHE A 1 100 ? 15.134 6.704 -16.161 1.00 95.31 100 PHE A CA 1
ATOM 775 C C . PHE A 1 100 ? 15.456 6.809 -14.664 1.00 95.31 100 PHE A C 1
ATOM 777 O O . PHE A 1 100 ? 14.982 7.742 -14.027 1.00 95.31 100 PHE A O 1
ATOM 784 N N . GLU A 1 101 ? 16.255 5.902 -14.090 1.00 95.81 101 GLU A N 1
ATOM 785 C CA . GLU A 1 101 ? 16.673 5.998 -12.678 1.00 95.81 101 GLU A CA 1
ATOM 786 C C . GLU A 1 101 ? 17.469 7.281 -12.394 1.00 95.81 101 GLU A C 1
ATOM 788 O O . GLU A 1 101 ? 17.246 7.915 -11.360 1.00 95.81 101 GLU A O 1
ATOM 793 N N . ASP A 1 102 ? 18.357 7.692 -13.302 1.00 94.94 102 ASP A N 1
ATOM 794 C CA . ASP A 1 102 ? 19.135 8.927 -13.150 1.00 94.94 102 ASP A CA 1
ATOM 795 C C . ASP A 1 102 ? 18.223 10.168 -13.031 1.00 94.94 102 ASP A C 1
ATOM 797 O O . ASP A 1 102 ? 18.509 11.091 -12.259 1.00 94.94 102 ASP A O 1
ATOM 801 N N . GLU A 1 103 ? 17.107 10.192 -13.769 1.00 93.69 103 GLU A N 1
ATOM 802 C CA . GLU A 1 103 ? 16.090 11.253 -13.708 1.00 93.69 103 GLU A CA 1
ATOM 803 C C . GLU A 1 103 ? 15.094 11.077 -12.547 1.00 93.69 103 GLU A C 1
ATOM 805 O O . GLU A 1 103 ? 14.594 12.066 -11.994 1.00 93.69 103 GLU A O 1
ATOM 810 N N . HIS A 1 104 ? 14.839 9.829 -12.153 1.00 93.69 104 HIS A N 1
ATOM 811 C CA . HIS A 1 104 ? 13.852 9.404 -11.163 1.00 93.69 104 HIS A CA 1
ATOM 812 C C . HIS A 1 104 ? 14.489 8.475 -10.115 1.00 93.69 104 HIS A C 1
ATOM 814 O O . HIS A 1 104 ? 14.231 7.267 -10.138 1.00 93.69 104 HIS A O 1
ATOM 820 N N . PRO A 1 105 ? 15.311 9.000 -9.182 1.00 93.56 105 PRO A N 1
ATOM 821 C CA . PRO A 1 105 ? 16.058 8.169 -8.241 1.00 93.56 105 PRO A CA 1
ATOM 822 C C . PRO A 1 105 ? 15.148 7.257 -7.423 1.00 93.56 105 PRO A C 1
ATOM 824 O O . PRO A 1 105 ? 14.108 7.698 -6.930 1.00 93.56 105 PRO A O 1
ATOM 827 N N . GLY A 1 106 ? 15.553 6.005 -7.234 1.00 94.69 106 GLY A N 1
ATOM 828 C CA . GLY A 1 106 ? 14.688 4.991 -6.644 1.00 94.69 106 GLY A CA 1
ATOM 829 C C . GLY A 1 106 ? 15.403 3.689 -6.312 1.00 94.69 106 GLY A C 1
ATOM 830 O O . GLY A 1 106 ? 16.628 3.645 -6.186 1.00 94.69 106 GLY A O 1
ATOM 831 N N . LEU A 1 107 ? 14.623 2.628 -6.107 1.00 95.62 107 LEU A N 1
ATOM 832 C CA . LEU A 1 107 ? 15.142 1.288 -5.844 1.00 95.62 107 LEU A CA 1
ATOM 833 C C . LEU A 1 107 ? 14.172 0.198 -6.308 1.00 95.62 107 LEU A C 1
ATOM 835 O O . LEU A 1 107 ? 12.961 0.315 -6.135 1.00 95.62 107 LEU A O 1
ATOM 839 N N . PHE A 1 108 ? 14.709 -0.908 -6.824 1.00 95.50 108 PHE A N 1
ATOM 840 C CA . PHE A 1 108 ? 13.913 -2.095 -7.136 1.00 95.50 108 PHE A CA 1
ATOM 841 C C . PHE A 1 108 ? 13.522 -2.867 -5.866 1.00 95.50 108 PHE A C 1
ATOM 843 O O . PHE A 1 108 ? 14.388 -3.373 -5.149 1.00 95.50 108 PHE A O 1
ATOM 850 N N . ILE A 1 109 ? 12.219 -3.017 -5.621 1.00 93.19 109 ILE A N 1
ATOM 851 C CA . ILE A 1 109 ? 11.625 -3.773 -4.513 1.00 93.19 109 ILE A CA 1
ATOM 852 C C . ILE A 1 109 ? 10.497 -4.650 -5.058 1.00 93.19 109 ILE A C 1
ATOM 854 O O . ILE A 1 109 ? 9.588 -4.165 -5.718 1.00 93.19 109 ILE A O 1
ATOM 858 N N . GLY A 1 110 ? 10.542 -5.956 -4.779 1.00 86.06 110 GLY A N 1
ATOM 859 C CA . GLY A 1 110 ? 9.405 -6.851 -5.037 1.00 86.06 110 GLY A CA 1
ATOM 860 C C . GLY A 1 110 ? 8.948 -6.946 -6.500 1.00 86.06 110 GLY A C 1
ATOM 861 O O . GLY A 1 110 ? 7.792 -7.248 -6.754 1.00 86.06 110 GLY A O 1
ATOM 862 N N . GLY A 1 111 ? 9.834 -6.694 -7.471 1.00 90.81 111 GLY A N 1
ATOM 863 C CA . GLY A 1 111 ? 9.470 -6.666 -8.897 1.00 90.81 111 GLY A CA 1
ATOM 864 C C . GLY A 1 111 ? 8.917 -5.321 -9.383 1.00 90.81 111 GLY A C 1
ATOM 865 O O . GLY A 1 111 ? 8.487 -5.228 -10.529 1.00 90.81 111 GLY A O 1
ATOM 866 N N . TYR A 1 112 ? 8.962 -4.297 -8.533 1.00 94.00 112 TYR A N 1
ATOM 867 C CA . TYR A 1 112 ? 8.634 -2.912 -8.843 1.00 94.00 112 TYR A CA 1
ATOM 868 C C . TYR A 1 112 ? 9.875 -2.034 -8.692 1.00 94.00 112 TYR A C 1
ATOM 870 O O . TYR A 1 112 ? 10.771 -2.338 -7.905 1.00 94.00 112 TYR A O 1
ATOM 878 N N . TYR A 1 113 ? 9.903 -0.918 -9.410 1.00 96.12 113 TYR A N 1
ATOM 879 C CA . TYR A 1 113 ? 10.852 0.162 -9.202 1.00 96.12 113 TYR A CA 1
ATOM 880 C C . TYR A 1 113 ? 10.154 1.259 -8.404 1.00 96.12 113 TYR A C 1
ATOM 882 O O . TYR A 1 113 ? 9.167 1.839 -8.858 1.00 96.12 113 TYR A O 1
ATOM 890 N N . VAL A 1 114 ? 10.632 1.511 -7.191 1.00 95.38 114 VAL A N 1
ATOM 891 C CA . VAL A 1 114 ? 10.085 2.529 -6.296 1.00 95.38 114 VAL A CA 1
ATOM 892 C C . VAL A 1 114 ? 10.871 3.816 -6.498 1.00 95.38 114 VAL A C 1
ATOM 894 O O . VAL A 1 114 ? 12.004 3.926 -6.037 1.00 95.38 114 VAL A O 1
ATOM 897 N N . GLU A 1 115 ? 10.269 4.788 -7.172 1.00 94.75 115 GLU A N 1
ATOM 898 C CA . GLU A 1 115 ? 10.788 6.151 -7.268 1.00 94.75 115 GLU A CA 1
ATOM 899 C C . GLU A 1 115 ? 10.633 6.842 -5.908 1.00 94.75 115 GLU A C 1
ATOM 901 O O . GLU A 1 115 ? 9.540 6.898 -5.329 1.00 94.75 115 GLU A O 1
ATOM 906 N N . TYR A 1 116 ? 11.746 7.367 -5.398 1.00 91.81 116 TYR A N 1
ATOM 907 C CA . TYR A 1 116 ? 11.775 8.151 -4.174 1.00 91.81 116 TYR A CA 1
ATOM 908 C C . TYR A 1 116 ? 10.947 9.428 -4.326 1.00 91.81 116 TYR A C 1
ATOM 910 O O . TYR A 1 116 ? 10.807 9.963 -5.429 1.00 91.81 116 TYR A O 1
ATOM 918 N N . PRO A 1 117 ? 10.445 9.987 -3.215 1.00 84.94 117 PRO A N 1
ATOM 919 C CA . PRO A 1 117 ? 9.707 11.236 -3.263 1.00 84.94 117 PRO A CA 1
ATOM 920 C C . PRO A 1 117 ? 10.553 12.326 -3.924 1.00 84.94 117 PRO A C 1
ATOM 922 O O . PRO A 1 117 ? 11.719 12.528 -3.563 1.00 84.94 117 PRO A O 1
ATOM 925 N N . LYS A 1 118 ? 9.964 13.050 -4.886 1.00 75.19 118 LYS A N 1
ATOM 926 C CA . LYS A 1 118 ? 10.611 14.164 -5.602 1.00 75.19 118 LYS A CA 1
ATOM 927 C C . LYS A 1 118 ? 10.908 15.300 -4.638 1.00 75.19 118 LYS A C 1
ATOM 929 O O . LYS A 1 118 ? 10.130 16.239 -4.558 1.00 75.19 118 LYS A O 1
ATOM 934 N N . LYS A 1 119 ? 12.009 15.184 -3.887 1.00 62.66 119 LYS A N 1
ATOM 935 C CA . LYS A 1 119 ? 12.497 16.117 -2.859 1.00 62.66 119 LYS A CA 1
ATOM 936 C C . LYS A 1 119 ? 11.391 17.062 -2.352 1.00 62.66 119 LYS A C 1
ATOM 938 O O . LYS A 1 119 ? 11.432 18.266 -2.601 1.00 62.66 119 LYS A O 1
ATOM 943 N N . ALA A 1 120 ? 10.369 16.484 -1.721 1.00 48.91 120 ALA A N 1
ATOM 944 C CA . ALA A 1 120 ? 9.214 17.216 -1.217 1.00 48.91 120 ALA A CA 1
ATOM 945 C C . ALA A 1 120 ? 9.533 17.835 0.154 1.00 48.91 120 ALA A C 1
ATOM 947 O O . ALA A 1 120 ? 10.566 17.529 0.751 1.00 48.91 120 ALA A O 1
ATOM 948 N N . ALA A 1 121 ? 8.689 18.780 0.576 1.00 51.94 121 ALA A N 1
ATOM 949 C CA . ALA A 1 121 ? 8.860 19.704 1.698 1.00 51.94 121 ALA A CA 1
ATOM 950 C C . ALA A 1 121 ? 9.458 19.081 2.975 1.00 51.94 121 ALA A C 1
ATOM 952 O O . ALA A 1 121 ? 9.345 17.881 3.212 1.00 51.94 121 ALA A O 1
ATOM 953 N N . GLU A 1 122 ? 10.082 19.913 3.825 1.00 55.78 122 GLU A N 1
ATOM 954 C CA . GLU A 1 122 ? 10.503 19.464 5.157 1.00 55.78 122 GLU A CA 1
ATOM 955 C C . GLU A 1 122 ? 9.358 18.671 5.808 1.00 55.78 122 GLU A C 1
ATOM 957 O O . GLU A 1 122 ? 8.230 19.170 5.847 1.00 55.78 122 GLU A O 1
ATOM 962 N N . PRO A 1 123 ? 9.612 17.429 6.258 1.00 58.16 123 PRO A N 1
ATOM 963 C CA . PRO A 1 123 ? 8.560 16.586 6.807 1.00 58.16 123 PRO A CA 1
ATOM 964 C C . PRO A 1 123 ? 7.868 17.314 7.956 1.00 58.16 123 PRO A C 1
ATOM 966 O O . PRO A 1 123 ? 8.519 17.982 8.763 1.00 58.16 123 PRO A O 1
ATOM 969 N N . ALA A 1 124 ? 6.553 17.137 8.057 1.00 61.81 124 ALA A N 1
ATOM 970 C CA . ALA A 1 124 ? 5.725 17.797 9.065 1.00 61.81 124 ALA A CA 1
ATOM 971 C C . ALA A 1 124 ? 6.195 17.536 10.515 1.00 61.81 124 ALA A C 1
ATOM 973 O O . ALA A 1 124 ? 5.890 18.317 11.417 1.00 61.81 124 ALA A O 1
ATOM 974 N N . TYR A 1 125 ? 6.967 16.465 10.742 1.00 76.12 125 TYR A N 1
ATOM 975 C CA . TYR A 1 125 ? 7.486 16.078 12.047 1.00 76.12 125 TYR A CA 1
ATOM 976 C C . TYR A 1 125 ? 8.999 16.323 12.186 1.00 76.12 125 TYR A C 1
ATOM 978 O O . TYR A 1 125 ? 9.819 15.708 11.504 1.00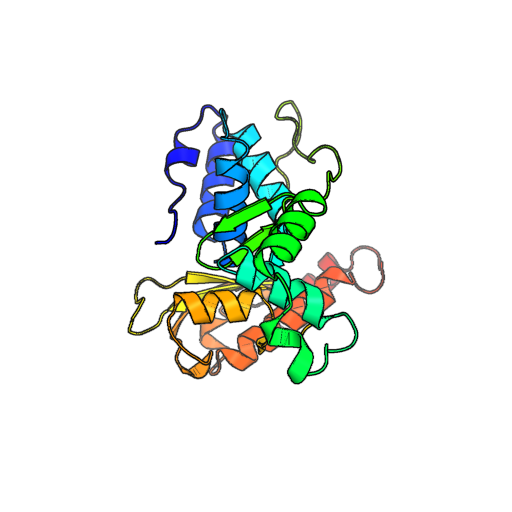 76.12 125 TYR A O 1
ATOM 986 N N . SER A 1 126 ? 9.381 17.199 13.123 1.00 70.44 126 SER A N 1
ATOM 987 C CA . SER A 1 126 ? 10.783 17.534 13.441 1.00 70.44 126 SER A CA 1
ATOM 988 C C . SER A 1 126 ? 11.310 16.872 14.728 1.00 70.44 126 SER A C 1
ATOM 990 O O . SER A 1 126 ? 12.454 17.105 15.129 1.00 70.44 126 SER A O 1
ATOM 992 N N . GLY A 1 127 ? 10.487 16.064 15.408 1.00 68.50 127 GLY A N 1
ATOM 993 C CA . GLY A 1 127 ? 10.842 15.350 16.644 1.00 68.50 127 GLY A CA 1
ATOM 994 C C . GLY A 1 127 ? 10.895 16.196 17.925 1.00 68.50 127 GLY A C 1
ATOM 995 O O . GLY A 1 127 ? 11.012 15.641 19.014 1.00 68.50 127 GLY A O 1
ATOM 996 N N . LYS A 1 128 ? 10.817 17.536 17.856 1.00 62.53 128 LYS A N 1
ATOM 997 C CA . LYS A 1 128 ? 10.809 18.412 19.047 1.00 62.53 128 LYS A CA 1
ATOM 998 C C . LYS A 1 128 ? 9.642 19.390 19.008 1.00 62.53 128 LYS A C 1
ATOM 1000 O O . LYS A 1 128 ? 9.621 20.286 18.173 1.00 62.53 128 LYS A O 1
ATOM 1005 N N . ASN A 1 129 ? 8.718 19.256 19.961 1.00 57.09 129 ASN A N 1
ATOM 1006 C CA . ASN A 1 129 ? 7.513 20.090 20.107 1.00 57.09 129 ASN A CA 1
ATOM 1007 C C . ASN A 1 129 ? 6.554 20.068 18.898 1.00 57.09 129 ASN A C 1
ATOM 1009 O O . ASN A 1 129 ? 5.686 20.932 18.803 1.00 57.09 129 ASN A O 1
ATOM 1013 N N . ALA A 1 130 ? 6.703 19.101 17.992 1.00 67.12 130 ALA A N 1
ATOM 1014 C CA . ALA A 1 130 ? 5.734 18.830 16.941 1.00 67.12 130 ALA A CA 1
ATOM 1015 C C . ALA A 1 130 ? 4.715 17.812 17.468 1.00 67.12 130 ALA A C 1
ATOM 1017 O O . ALA A 1 130 ? 5.103 16.823 18.092 1.00 67.12 130 ALA A O 1
ATOM 1018 N N . PHE A 1 131 ? 3.428 18.064 17.238 1.00 78.50 131 PHE A N 1
ATOM 1019 C CA . PHE A 1 131 ? 2.408 17.038 17.426 1.00 78.50 131 PHE A CA 1
ATOM 1020 C C . PHE A 1 131 ? 2.654 15.911 16.424 1.00 78.50 131 PHE A C 1
ATOM 1022 O O . PHE A 1 131 ? 3.122 16.163 15.310 1.00 78.50 131 PHE A O 1
ATOM 1029 N N . LEU A 1 132 ? 2.371 14.675 16.834 1.00 83.75 132 LEU A N 1
ATOM 1030 C CA . LEU A 1 132 ? 2.368 13.562 15.897 1.00 83.75 132 LEU A CA 1
ATOM 1031 C C . LEU A 1 132 ? 1.246 13.802 14.880 1.00 83.75 132 LEU A C 1
ATOM 1033 O O . LEU A 1 132 ? 0.141 14.162 15.290 1.00 83.75 132 LEU A O 1
ATOM 1037 N N . PRO A 1 133 ? 1.531 13.679 13.577 1.00 83.69 133 PRO A N 1
ATOM 1038 C CA . PRO A 1 133 ? 0.516 13.871 12.555 1.00 83.69 133 PRO A CA 1
ATOM 1039 C C . PRO A 1 133 ? -0.550 12.780 12.650 1.00 83.69 133 PRO A C 1
ATOM 1041 O O . PRO A 1 133 ? -0.242 11.609 12.875 1.00 83.69 133 PRO A O 1
ATOM 1044 N N . GLU A 1 134 ? -1.804 13.174 12.464 1.00 81.62 134 GLU A N 1
ATOM 1045 C CA . GLU A 1 134 ? -2.914 12.233 12.354 1.00 81.62 134 GLU A CA 1
ATOM 1046 C C . GLU A 1 134 ? -2.880 11.534 10.993 1.00 81.62 134 GLU A C 1
ATOM 1048 O O . GLU A 1 134 ? -2.729 12.178 9.950 1.00 81.62 134 GLU A O 1
ATOM 1053 N N . ASP A 1 135 ? -3.065 10.216 11.007 1.00 83.56 135 ASP A N 1
ATOM 1054 C CA . ASP A 1 135 ? -3.261 9.416 9.801 1.00 83.56 135 ASP A CA 1
ATOM 1055 C C . ASP A 1 135 ? -4.687 9.626 9.279 1.00 83.56 135 ASP A C 1
ATOM 1057 O O . ASP A 1 135 ? -5.617 8.910 9.646 1.00 83.56 135 ASP A O 1
ATOM 1061 N N . SER A 1 136 ? -4.857 10.680 8.482 1.00 81.31 136 SER A N 1
ATOM 1062 C CA . SER A 1 136 ? -6.161 11.184 8.027 1.00 81.31 136 SER A CA 1
ATOM 1063 C C . SER A 1 136 ? -6.404 11.014 6.527 1.00 81.31 136 SER A C 1
ATOM 1065 O O . SER A 1 136 ? -7.509 11.264 6.054 1.00 81.31 136 SER A O 1
ATOM 1067 N N . ASP A 1 137 ? -5.395 10.572 5.776 1.00 83.88 137 ASP A N 1
ATOM 1068 C CA . ASP A 1 137 ? -5.462 10.459 4.317 1.00 83.88 137 ASP A CA 1
ATOM 1069 C C . ASP A 1 137 ? -5.870 9.049 3.866 1.00 83.88 137 ASP A C 1
ATOM 1071 O O . ASP A 1 137 ? -5.116 8.333 3.202 1.00 83.88 137 ASP A O 1
ATOM 1075 N N . TRP A 1 138 ? -7.015 8.580 4.357 1.00 93.25 138 TRP A N 1
ATOM 1076 C CA . TRP A 1 138 ? -7.619 7.303 3.974 1.00 93.25 138 TRP A CA 1
ATOM 1077 C C . TRP A 1 138 ? -9.112 7.296 4.293 1.00 93.25 138 TRP A C 1
ATOM 1079 O O . TRP A 1 138 ? -9.579 8.016 5.171 1.00 93.25 138 TRP A O 1
ATOM 1089 N N . SER A 1 139 ? -9.867 6.453 3.600 1.00 95.19 139 SER A N 1
ATOM 1090 C CA . SER A 1 139 ? -11.279 6.181 3.882 1.00 95.19 139 SER A CA 1
ATOM 1091 C C . SER A 1 139 ? -11.467 4.809 4.508 1.00 95.19 139 SER A C 1
ATOM 1093 O O . SER A 1 139 ? -12.122 4.674 5.541 1.00 95.19 139 SER A O 1
ATOM 1095 N N . VAL A 1 140 ? -10.883 3.786 3.883 1.00 96.62 140 VAL A N 1
ATOM 1096 C CA . VAL A 1 140 ? -11.029 2.386 4.273 1.00 96.62 140 VAL A CA 1
ATOM 1097 C C . VAL A 1 140 ? -9.677 1.681 4.196 1.00 96.62 140 VAL A C 1
ATOM 1099 O O . VAL A 1 140 ? -8.937 1.832 3.226 1.00 96.62 140 VAL A O 1
ATOM 1102 N N . LYS A 1 141 ? -9.366 0.873 5.213 1.00 97.31 141 LYS A N 1
ATOM 1103 C CA . LYS A 1 141 ? -8.268 -0.103 5.175 1.00 97.31 141 LYS A CA 1
ATOM 1104 C C . LYS A 1 141 ? -8.852 -1.506 5.243 1.00 97.31 141 LYS A C 1
ATOM 1106 O O . LYS A 1 141 ? -9.649 -1.799 6.137 1.00 97.31 141 LYS A O 1
ATOM 1111 N N . LEU A 1 142 ? -8.460 -2.370 4.313 1.00 97.88 142 LEU A N 1
ATOM 1112 C CA . LEU A 1 142 ? -8.947 -3.747 4.224 1.00 97.88 142 LEU A CA 1
ATOM 1113 C C . LEU A 1 142 ? -7.793 -4.719 4.398 1.00 97.88 142 LEU A C 1
ATOM 1115 O O . LEU A 1 142 ? -6.766 -4.583 3.739 1.00 97.88 142 LEU A O 1
ATOM 1119 N N . LYS A 1 143 ? -7.986 -5.736 5.231 1.00 98.06 143 LYS A N 1
ATOM 1120 C CA . LYS A 1 143 ? -7.091 -6.884 5.291 1.00 98.06 143 LYS A CA 1
ATOM 1121 C C . LYS A 1 143 ? -7.685 -8.012 4.465 1.00 98.06 143 LYS A C 1
ATOM 1123 O O . LYS A 1 143 ? -8.700 -8.602 4.842 1.00 98.06 143 LYS A O 1
ATOM 1128 N N . LEU A 1 144 ? -7.058 -8.293 3.331 1.00 98.31 144 LEU A N 1
ATOM 1129 C CA . LEU A 1 144 ? -7.502 -9.291 2.364 1.00 98.31 144 LEU A CA 1
ATOM 1130 C C . LEU A 1 144 ? -6.577 -10.499 2.417 1.00 98.31 144 LEU A C 1
ATOM 1132 O O . LEU A 1 144 ? -5.365 -10.343 2.487 1.00 98.31 144 LEU A O 1
ATOM 1136 N N . ALA A 1 145 ? -7.134 -11.701 2.366 1.00 98.25 145 ALA A N 1
ATOM 1137 C CA . ALA A 1 145 ? -6.388 -12.953 2.326 1.00 98.25 145 ALA A CA 1
ATOM 1138 C C . ALA A 1 145 ? -6.723 -13.771 1.084 1.00 98.25 145 ALA A C 1
ATOM 1140 O O . ALA A 1 145 ? -7.742 -13.558 0.429 1.00 98.25 145 ALA A O 1
ATOM 1141 N N . SER A 1 146 ? -5.875 -14.747 0.783 1.00 98.25 146 SER A N 1
ATOM 1142 C CA . SER A 1 146 ? -6.109 -15.746 -0.258 1.00 98.25 146 SER A CA 1
ATOM 1143 C C . SER A 1 146 ? -5.696 -17.132 0.245 1.00 98.25 146 SER A C 1
ATOM 1145 O O . SER A 1 146 ? -4.992 -17.240 1.253 1.00 98.25 146 SER A O 1
ATOM 1147 N N . PRO A 1 147 ? -6.046 -18.222 -0.460 1.00 97.25 147 PRO A N 1
ATOM 1148 C CA . PRO A 1 147 ? -5.552 -19.553 -0.110 1.00 97.25 147 PRO A CA 1
ATOM 1149 C C . PRO A 1 147 ? -4.018 -19.662 -0.093 1.00 97.25 147 PRO A C 1
ATOM 1151 O O . PRO A 1 147 ? -3.471 -20.495 0.628 1.00 97.25 147 PRO A O 1
ATOM 1154 N N . ALA A 1 148 ? -3.320 -18.845 -0.891 1.00 97.25 148 ALA A N 1
ATOM 1155 C CA . ALA A 1 148 ? -1.859 -18.826 -0.939 1.00 97.25 148 ALA A CA 1
ATOM 1156 C C . ALA A 1 148 ? -1.237 -17.982 0.186 1.00 97.25 148 ALA A C 1
ATOM 1158 O O . ALA A 1 148 ? -0.114 -18.272 0.605 1.00 97.25 148 ALA A O 1
ATOM 1159 N N . VAL A 1 149 ? -1.957 -16.966 0.670 1.00 97.19 149 VAL A N 1
ATOM 1160 C CA . VAL A 1 149 ? -1.523 -16.032 1.717 1.00 97.19 149 VAL A CA 1
ATOM 1161 C C . VAL A 1 149 ? -2.652 -15.880 2.751 1.00 97.19 149 VAL A C 1
ATOM 1163 O O . VAL A 1 149 ? -3.403 -14.903 2.720 1.00 97.19 149 VAL A O 1
ATOM 1166 N N . PRO A 1 150 ? -2.815 -16.861 3.660 1.00 96.75 150 PRO A N 1
ATOM 1167 C CA . PRO A 1 150 ? -3.954 -16.906 4.580 1.00 96.75 150 PRO A CA 1
ATOM 1168 C C . PRO A 1 150 ? -3.898 -15.843 5.684 1.00 96.75 150 PRO A C 1
ATOM 1170 O O . PRO A 1 150 ? -4.942 -15.441 6.182 1.00 96.75 150 PRO A O 1
ATOM 1173 N N . GLU A 1 151 ? -2.701 -15.368 6.046 1.00 95.94 151 GLU A N 1
ATOM 1174 C CA . GLU A 1 151 ? -2.524 -14.279 7.023 1.00 95.94 151 GLU A CA 1
ATOM 1175 C C . GLU A 1 151 ? -3.003 -12.922 6.487 1.00 95.94 151 GLU A C 1
ATOM 1177 O O . GLU A 1 151 ? -3.278 -12.009 7.267 1.00 95.94 151 GLU A O 1
ATOM 1182 N N . GLY A 1 152 ? -3.125 -12.815 5.161 1.00 97.06 152 GLY A N 1
ATOM 1183 C CA . GLY A 1 152 ? -3.567 -11.638 4.436 1.00 97.06 152 GLY A CA 1
ATOM 1184 C C . GLY A 1 152 ? -2.551 -10.503 4.345 1.00 97.06 152 GLY A C 1
ATOM 1185 O O . GLY A 1 152 ? -1.521 -10.491 5.015 1.00 97.06 152 GLY A O 1
ATOM 1186 N N . VAL A 1 153 ? -2.880 -9.540 3.493 1.00 97.38 153 VAL A N 1
ATOM 1187 C CA . VAL A 1 153 ? -2.164 -8.281 3.288 1.00 97.38 153 VAL A CA 1
ATOM 1188 C C . VAL A 1 153 ? -3.137 -7.122 3.460 1.00 97.38 153 VAL A C 1
ATOM 1190 O O . VAL A 1 153 ? -4.349 -7.290 3.300 1.00 97.38 153 VAL A O 1
ATOM 1193 N N . TRP A 1 154 ? -2.612 -5.952 3.800 1.00 97.69 154 TRP A N 1
ATOM 1194 C CA . TRP A 1 154 ? -3.415 -4.742 3.891 1.00 97.69 154 TRP A CA 1
ATOM 1195 C C . TRP A 1 154 ? -3.475 -4.010 2.552 1.00 97.69 154 TRP A C 1
ATOM 1197 O O . TRP A 1 154 ? -2.506 -3.968 1.792 1.00 97.69 154 TRP A O 1
ATOM 1207 N N . LEU A 1 155 ? -4.632 -3.412 2.317 1.00 95.69 155 LEU A N 1
ATOM 1208 C CA . LEU A 1 155 ? -4.962 -2.493 1.242 1.00 95.69 155 LEU A CA 1
ATOM 1209 C C . LEU A 1 155 ? -5.422 -1.184 1.886 1.00 95.69 155 LEU A C 1
ATOM 1211 O O . LEU A 1 155 ? -6.221 -1.224 2.831 1.00 95.69 155 LEU A O 1
ATOM 1215 N N . ARG A 1 156 ? -4.963 -0.044 1.368 1.00 95.44 156 ARG A N 1
ATOM 1216 C CA . ARG A 1 156 ? -5.381 1.288 1.826 1.00 95.44 156 ARG A CA 1
ATOM 1217 C C . ARG A 1 156 ? -6.097 2.026 0.699 1.00 95.44 156 ARG A C 1
ATOM 1219 O O . ARG A 1 156 ? -5.594 2.082 -0.413 1.00 95.44 156 ARG A O 1
ATOM 1226 N N . LEU A 1 157 ? -7.263 2.593 0.998 1.00 96.00 157 LEU A N 1
ATOM 1227 C CA . LEU A 1 157 ? -8.070 3.367 0.055 1.00 96.00 157 LEU A CA 1
ATOM 1228 C C . LEU A 1 157 ? -8.208 4.828 0.516 1.00 96.00 157 LEU A C 1
ATOM 1230 O O . LEU A 1 157 ? -8.233 5.071 1.728 1.00 96.00 157 LEU A O 1
ATOM 1234 N N . PRO A 1 158 ? -8.349 5.787 -0.416 1.00 93.12 158 PRO A N 1
ATOM 1235 C CA . PRO A 1 158 ? -8.372 5.590 -1.869 1.00 93.12 158 PRO A CA 1
ATOM 1236 C C . PRO A 1 158 ? -6.962 5.436 -2.462 1.00 93.12 158 PRO A C 1
ATOM 1238 O O . PRO A 1 158 ? -5.968 5.759 -1.813 1.00 93.12 158 PRO A O 1
ATOM 1241 N N . GLY A 1 159 ? -6.870 4.954 -3.702 1.00 84.44 159 GLY A N 1
ATOM 1242 C CA . GLY A 1 159 ? -5.578 4.762 -4.382 1.00 84.44 159 GLY A CA 1
ATOM 1243 C C . GLY A 1 159 ? -4.896 6.058 -4.857 1.00 84.44 159 GLY A C 1
ATOM 1244 O O . GLY A 1 159 ? -3.681 6.080 -5.032 1.00 84.44 159 GLY A O 1
ATOM 1245 N N . TYR A 1 160 ? -5.664 7.137 -5.070 1.00 80.06 160 TYR A N 1
ATOM 1246 C CA . TYR A 1 160 ? -5.224 8.460 -5.566 1.00 80.06 160 TYR A CA 1
ATOM 1247 C C . TYR A 1 160 ? -4.383 8.481 -6.859 1.00 80.06 160 TYR A C 1
ATOM 1249 O O . TYR A 1 160 ? -3.782 9.500 -7.199 1.00 80.06 160 TYR A O 1
ATOM 1257 N N . ASP A 1 161 ? -4.393 7.412 -7.644 1.00 81.19 161 ASP A N 1
ATOM 1258 C CA . ASP A 1 161 ? -3.681 7.319 -8.925 1.00 81.19 161 ASP A CA 1
ATOM 1259 C C . ASP A 1 161 ? -4.546 7.725 -10.137 1.00 81.19 161 ASP A C 1
ATOM 1261 O O . ASP A 1 161 ? -4.077 7.747 -11.277 1.00 81.19 161 ASP A O 1
ATOM 1265 N N . GLY A 1 162 ? -5.814 8.075 -9.890 1.00 80.56 162 GLY A N 1
ATOM 1266 C CA . GLY A 1 162 ? -6.779 8.491 -10.908 1.00 80.56 162 GLY A CA 1
ATOM 1267 C C . GLY A 1 162 ? -7.325 7.343 -11.758 1.00 80.56 162 GLY A C 1
ATOM 1268 O O . GLY A 1 162 ? -7.951 7.605 -12.791 1.00 80.56 162 GLY A O 1
ATOM 1269 N N . LYS A 1 163 ? -7.083 6.091 -11.359 1.00 86.00 163 LYS A N 1
ATOM 1270 C CA . LYS A 1 163 ? -7.646 4.898 -11.995 1.00 86.00 163 LYS A CA 1
ATOM 1271 C C . LYS A 1 163 ? -9.005 4.558 -11.388 1.00 86.00 163 LYS A C 1
ATOM 1273 O O . LYS A 1 163 ? -9.452 5.159 -10.416 1.00 86.00 163 LYS A O 1
ATOM 1278 N N . MET A 1 164 ? -9.685 3.595 -12.004 1.00 84.69 164 MET A N 1
ATOM 1279 C CA . MET A 1 164 ? -10.827 2.950 -11.361 1.00 84.69 164 MET A CA 1
ATOM 1280 C C . MET A 1 164 ? -10.335 2.191 -10.127 1.00 84.69 164 MET A C 1
ATOM 1282 O O . MET A 1 164 ? -9.241 1.634 -10.168 1.00 84.69 164 MET A O 1
ATOM 1286 N N . ALA A 1 165 ? -11.142 2.137 -9.067 1.00 85.31 165 ALA A N 1
ATOM 1287 C CA . ALA A 1 165 ? -10.755 1.543 -7.788 1.00 85.31 165 ALA A CA 1
ATOM 1288 C C . ALA A 1 165 ? -10.170 0.125 -7.929 1.00 85.31 165 ALA A C 1
ATOM 1290 O O . ALA A 1 165 ? -9.179 -0.207 -7.292 1.00 85.31 165 ALA A O 1
ATOM 1291 N N . GLU A 1 166 ? -10.748 -0.706 -8.798 1.00 87.44 166 GLU A N 1
ATOM 1292 C CA . GLU A 1 166 ? -10.312 -2.084 -9.047 1.00 87.44 166 GLU A CA 1
ATOM 1293 C C . GLU A 1 166 ? -8.962 -2.180 -9.776 1.00 87.44 166 GLU A C 1
ATOM 1295 O O . GLU A 1 166 ? -8.260 -3.182 -9.644 1.00 87.44 166 GLU A O 1
ATOM 1300 N N . ASP A 1 167 ? -8.612 -1.139 -10.530 1.00 85.88 167 ASP A N 1
ATOM 1301 C CA . ASP A 1 167 ? -7.371 -1.018 -11.298 1.00 85.88 167 ASP A CA 1
ATOM 1302 C C . ASP A 1 167 ? -6.330 -0.141 -10.580 1.00 85.88 167 ASP A C 1
ATOM 1304 O O . ASP A 1 167 ? -5.250 0.102 -11.129 1.00 85.88 167 ASP A O 1
ATOM 1308 N N . ALA A 1 168 ? -6.656 0.358 -9.381 1.00 88.94 168 ALA A N 1
ATOM 1309 C CA . ALA A 1 168 ? -5.766 1.187 -8.587 1.00 88.94 168 ALA A CA 1
ATOM 1310 C C . ALA A 1 168 ? -4.496 0.411 -8.215 1.00 88.94 168 ALA A C 1
ATOM 1312 O O . ALA A 1 168 ? -4.548 -0.786 -7.925 1.00 88.94 168 ALA A O 1
ATOM 1313 N N . ASP A 1 169 ? -3.355 1.094 -8.163 1.00 90.69 169 ASP A N 1
ATOM 1314 C CA . ASP A 1 169 ? -2.051 0.502 -7.854 1.00 90.69 169 ASP A CA 1
ATOM 1315 C C . ASP A 1 169 ? -2.070 -0.217 -6.503 1.00 90.69 169 ASP A C 1
ATOM 1317 O O . ASP A 1 169 ? -1.527 -1.312 -6.378 1.00 90.69 169 ASP A O 1
ATOM 1321 N N . GLU A 1 170 ? -2.766 0.354 -5.517 1.00 94.12 170 GLU A N 1
ATOM 1322 C CA . GLU A 1 170 ? -3.056 -0.273 -4.222 1.00 94.12 170 GLU A CA 1
ATOM 1323 C C . GLU A 1 170 ? -3.703 -1.661 -4.376 1.00 94.12 170 GLU A C 1
ATOM 1325 O O . GLU A 1 170 ? -3.239 -2.641 -3.785 1.00 94.12 170 GLU A O 1
ATOM 1330 N N . VAL A 1 171 ? -4.733 -1.777 -5.220 1.00 95.75 171 VAL A N 1
ATOM 1331 C CA . VAL A 1 171 ? -5.458 -3.036 -5.450 1.00 95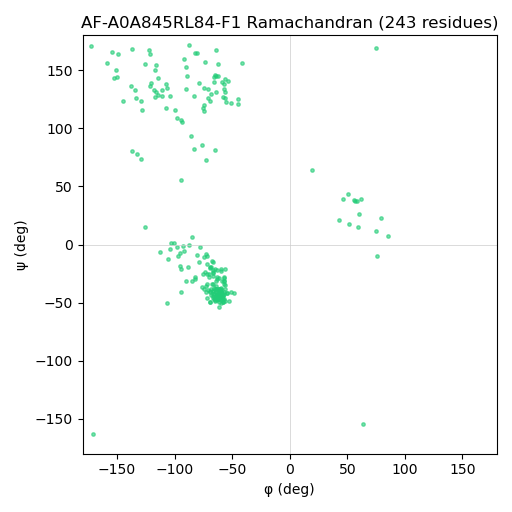.75 171 VAL A CA 1
ATOM 1332 C C . VAL A 1 171 ? -4.618 -4.019 -6.252 1.00 95.75 171 VAL A C 1
ATOM 1334 O O . VAL A 1 171 ? -4.514 -5.184 -5.864 1.00 95.75 171 VAL A O 1
ATOM 1337 N N . VAL A 1 172 ? -3.985 -3.567 -7.334 1.00 94.25 172 VAL A N 1
ATOM 1338 C CA . VAL A 1 172 ? -3.144 -4.416 -8.191 1.00 94.25 172 VAL A CA 1
ATOM 1339 C C . VAL A 1 172 ? -2.003 -5.036 -7.382 1.00 94.25 172 VAL A C 1
ATOM 1341 O O . VAL A 1 172 ? -1.804 -6.251 -7.433 1.00 94.25 172 VAL A O 1
ATOM 1344 N N . LEU A 1 173 ? -1.314 -4.238 -6.561 1.00 94.38 173 LEU A N 1
ATOM 1345 C CA . LEU A 1 173 ? -0.237 -4.714 -5.689 1.00 94.38 173 LEU A CA 1
ATOM 1346 C C . LEU A 1 173 ? -0.728 -5.723 -4.647 1.00 94.38 173 LEU A C 1
ATOM 1348 O O . LEU A 1 173 ? -0.070 -6.739 -4.408 1.00 94.38 173 LEU A O 1
ATOM 1352 N N . ALA A 1 174 ? -1.888 -5.472 -4.035 1.00 96.06 174 ALA A N 1
ATOM 1353 C CA . ALA A 1 174 ? -2.476 -6.408 -3.085 1.00 96.06 174 ALA A CA 1
ATOM 1354 C C . ALA A 1 174 ? -2.816 -7.754 -3.750 1.00 96.06 174 ALA A C 1
ATOM 1356 O O . ALA A 1 174 ? -2.506 -8.808 -3.191 1.00 96.06 174 ALA A O 1
ATOM 1357 N N . LEU A 1 175 ? -3.407 -7.741 -4.949 1.00 96.94 175 LEU A N 1
ATOM 1358 C CA . LEU A 1 175 ? -3.739 -8.958 -5.700 1.00 96.94 175 LEU A CA 1
ATOM 1359 C C . LEU A 1 175 ? -2.487 -9.750 -6.106 1.00 96.94 175 LEU A C 1
ATOM 1361 O O . LEU A 1 175 ? -2.478 -10.979 -5.962 1.00 96.94 175 LEU A O 1
ATOM 1365 N N . ASP A 1 176 ? -1.429 -9.060 -6.540 1.00 94.75 176 ASP A N 1
ATOM 1366 C CA . ASP A 1 176 ? -0.137 -9.660 -6.890 1.00 94.75 176 ASP A CA 1
ATOM 1367 C C . ASP A 1 176 ? 0.484 -10.401 -5.693 1.00 94.75 176 ASP A C 1
ATOM 1369 O O . ASP A 1 176 ? 0.834 -11.583 -5.806 1.00 94.75 176 ASP A O 1
ATOM 1373 N N . GLU A 1 177 ? 0.563 -9.759 -4.519 1.00 95.31 177 GLU A N 1
ATOM 1374 C CA . GLU A 1 177 ? 1.079 -10.396 -3.295 1.00 95.31 177 GLU A CA 1
ATOM 1375 C C . GLU A 1 177 ? 0.198 -11.562 -2.835 1.00 95.31 177 GLU A C 1
ATOM 1377 O O . GLU A 1 177 ? 0.700 -12.618 -2.436 1.00 95.31 177 GLU A O 1
ATOM 1382 N N . LEU A 1 178 ? -1.124 -11.419 -2.956 1.00 97.25 178 LEU A N 1
ATOM 1383 C CA . LEU A 1 178 ? -2.080 -12.485 -2.662 1.00 97.25 178 LEU A CA 1
ATOM 1384 C C . LEU A 1 178 ? -2.073 -13.613 -3.701 1.00 97.25 178 LEU A C 1
ATOM 1386 O O . LEU A 1 178 ? -2.653 -14.673 -3.439 1.00 97.25 178 LEU A O 1
ATOM 1390 N N . ARG A 1 179 ? -1.392 -13.437 -4.839 1.00 96.75 179 ARG A N 1
ATOM 1391 C CA . ARG A 1 179 ? -1.295 -14.398 -5.952 1.00 96.75 179 ARG A CA 1
ATOM 1392 C C . ARG A 1 179 ? -2.652 -14.772 -6.538 1.00 96.75 179 ARG A C 1
ATOM 1394 O O . ARG A 1 179 ? -2.886 -15.929 -6.903 1.00 96.75 179 ARG A O 1
ATOM 1401 N N . VAL A 1 180 ? -3.542 -13.795 -6.618 1.00 97.50 180 VAL A N 1
ATOM 1402 C CA . VAL A 1 180 ? -4.871 -13.922 -7.219 1.00 97.50 180 VAL A CA 1
ATOM 1403 C C . VAL A 1 180 ? -5.030 -12.915 -8.352 1.00 97.50 180 VAL A C 1
ATOM 1405 O O . VAL A 1 180 ? -4.197 -12.034 -8.529 1.00 97.50 180 VAL A O 1
ATOM 1408 N N . LYS A 1 181 ? -6.077 -13.066 -9.165 1.00 95.50 181 LYS A N 1
ATOM 1409 C CA . LYS A 1 181 ? -6.318 -12.178 -10.316 1.00 95.50 181 LYS A CA 1
ATOM 1410 C C . LYS A 1 181 ? -7.457 -11.192 -10.099 1.00 95.50 181 LYS A C 1
ATOM 1412 O O . LYS A 1 181 ? -7.640 -10.304 -10.922 1.00 95.50 181 LYS A O 1
ATOM 1417 N N . SER A 1 182 ? -8.256 -11.398 -9.059 1.00 95.88 182 SER A N 1
ATOM 1418 C CA . SER A 1 182 ? -9.469 -10.637 -8.798 1.00 95.88 182 SER A CA 1
ATOM 1419 C C . SER A 1 182 ? -9.742 -10.579 -7.302 1.00 95.88 182 SER A C 1
ATOM 1421 O O . SER A 1 182 ? -9.438 -11.525 -6.574 1.00 95.88 182 SER A O 1
ATOM 1423 N N . LEU A 1 183 ? -10.387 -9.496 -6.865 1.00 97.00 183 LEU A N 1
ATOM 1424 C CA . LEU A 1 183 ? -10.907 -9.340 -5.505 1.00 97.00 183 LEU A CA 1
ATOM 1425 C C . LEU A 1 183 ? -11.944 -10.418 -5.146 1.00 97.00 183 LEU A C 1
ATOM 1427 O O . LEU A 1 183 ? -12.133 -10.719 -3.971 1.00 97.00 183 LEU A O 1
ATOM 1431 N N . GLU A 1 184 ? -12.589 -11.034 -6.141 1.00 95.88 184 GLU A N 1
ATOM 1432 C CA . GLU A 1 184 ? -13.521 -12.155 -5.941 1.00 95.88 184 GLU A CA 1
ATOM 1433 C C . GLU A 1 184 ? -12.831 -13.426 -5.419 1.00 95.88 184 GLU A C 1
ATOM 1435 O O . GLU A 1 184 ? -13.472 -14.258 -4.779 1.00 95.88 184 GLU A O 1
ATOM 1440 N N . ASP A 1 185 ? -11.524 -13.566 -5.658 1.00 96.81 185 ASP A N 1
ATOM 1441 C CA . ASP A 1 185 ? -10.717 -14.687 -5.167 1.00 96.81 185 ASP A CA 1
ATOM 1442 C C . ASP A 1 185 ? -10.149 -14.424 -3.754 1.00 96.81 185 ASP A C 1
ATOM 1444 O O . ASP A 1 185 ? -9.438 -15.267 -3.191 1.00 96.81 185 ASP A O 1
ATOM 1448 N N . CYS A 1 186 ? -10.435 -13.252 -3.175 1.00 97.94 186 CYS A N 1
ATOM 1449 C CA . CYS A 1 186 ? -9.986 -12.857 -1.846 1.00 97.94 186 CYS A CA 1
ATOM 1450 C C . CYS A 1 186 ? -11.003 -13.217 -0.754 1.00 97.94 186 CYS A C 1
ATOM 1452 O O . CYS A 1 186 ? -12.198 -13.393 -0.976 1.00 97.94 186 CYS A O 1
ATOM 1454 N N . THR A 1 187 ? -10.518 -13.279 0.482 1.00 97.75 187 THR A N 1
ATOM 1455 C CA . THR A 1 187 ? -11.331 -13.336 1.699 1.00 97.75 187 THR A CA 1
ATOM 1456 C C . THR A 1 187 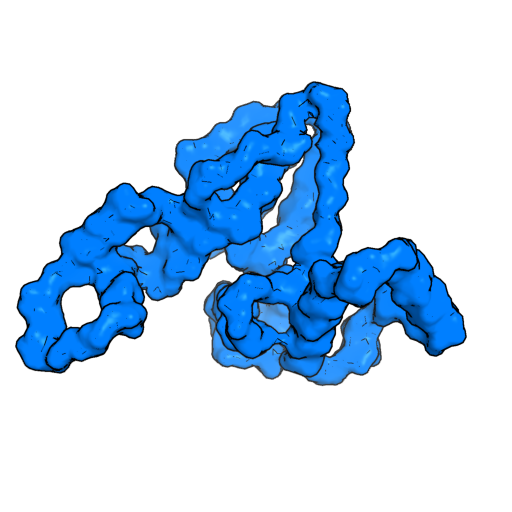? -11.064 -12.090 2.531 1.00 97.75 187 THR A C 1
ATOM 1458 O O . THR A 1 187 ? -9.913 -11.798 2.850 1.00 97.75 187 THR A O 1
ATOM 1461 N N . LEU A 1 188 ? -12.119 -11.366 2.901 1.00 97.88 188 LEU A N 1
ATOM 1462 C CA . LEU A 1 188 ? -12.020 -10.221 3.800 1.00 97.88 188 LEU A CA 1
ATOM 1463 C C . LEU A 1 188 ? -11.828 -10.712 5.240 1.00 97.88 188 LEU A C 1
ATOM 1465 O O . LEU A 1 188 ? -12.695 -11.400 5.779 1.00 97.88 188 LEU A O 1
ATOM 1469 N N . LEU A 1 189 ? -10.694 -10.369 5.849 1.00 97.00 189 LEU A N 1
ATOM 1470 C CA . LEU A 1 189 ? -10.391 -10.698 7.245 1.00 97.00 189 LEU A CA 1
ATOM 1471 C C . LEU A 1 189 ? -10.760 -9.559 8.193 1.00 97.00 189 LEU A C 1
ATOM 1473 O O . LEU A 1 189 ? -11.269 -9.802 9.284 1.00 97.00 189 LEU A O 1
ATOM 1477 N N . GLU A 1 190 ? -10.481 -8.325 7.782 1.00 96.88 190 GLU A N 1
ATOM 1478 C CA . GLU A 1 190 ? -10.690 -7.131 8.593 1.00 96.88 190 GLU A CA 1
ATOM 1479 C C . GLU A 1 190 ? -11.004 -5.940 7.689 1.00 96.88 190 GLU A C 1
ATOM 1481 O O . GLU A 1 190 ? -10.449 -5.821 6.597 1.00 96.88 190 GLU A O 1
ATOM 1486 N N . ALA A 1 191 ? -11.882 -5.053 8.150 1.00 96.94 191 ALA A N 1
ATOM 1487 C CA . ALA A 1 191 ? -12.165 -3.781 7.505 1.00 96.94 191 ALA A CA 1
ATOM 1488 C C . ALA A 1 191 ? -12.182 -2.679 8.564 1.00 96.94 191 ALA A C 1
ATOM 1490 O O . ALA A 1 191 ? -12.817 -2.827 9.610 1.00 96.94 191 ALA A O 1
ATOM 1491 N N . ARG A 1 192 ? -11.493 -1.574 8.287 1.00 95.50 192 ARG A N 1
ATOM 1492 C CA . ARG A 1 192 ? -11.508 -0.356 9.101 1.00 95.50 192 ARG A CA 1
ATOM 1493 C C . ARG A 1 192 ? -12.001 0.792 8.242 1.00 95.50 192 ARG A C 1
ATOM 1495 O O . ARG A 1 192 ? -11.592 0.895 7.091 1.00 95.50 192 ARG A O 1
ATOM 1502 N N . CYS A 1 193 ? -12.837 1.648 8.814 1.00 94.75 193 CYS A N 1
ATOM 1503 C CA . CYS A 1 193 ? -13.275 2.898 8.206 1.00 94.75 193 CYS A CA 1
ATOM 1504 C C . CYS A 1 193 ? -12.737 4.065 9.031 1.00 94.75 193 CYS A C 1
ATOM 1506 O O . CYS A 1 193 ? -12.708 3.974 10.260 1.00 94.75 193 CYS A O 1
ATOM 1508 N N . ILE A 1 194 ? -12.350 5.156 8.373 1.00 92.69 194 ILE A N 1
ATOM 1509 C CA . ILE A 1 194 ? -11.985 6.397 9.065 1.00 92.69 194 ILE A CA 1
ATOM 1510 C C . ILE A 1 194 ? -13.199 7.026 9.764 1.00 92.69 194 ILE A C 1
ATOM 1512 O O . ILE A 1 194 ? -13.048 7.746 10.747 1.00 92.69 194 ILE A O 1
ATOM 1516 N N . LEU A 1 195 ? -14.405 6.728 9.270 1.00 91.19 195 LEU A N 1
ATOM 1517 C CA . LEU A 1 195 ? -15.668 7.159 9.856 1.00 91.19 195 LEU A CA 1
ATOM 1518 C C . LEU A 1 195 ? -16.196 6.060 10.786 1.00 91.19 195 LEU A C 1
ATOM 1520 O O . LEU A 1 195 ? -16.650 5.023 10.290 1.00 91.19 195 LEU A O 1
ATOM 1524 N N . PRO A 1 196 ? -16.147 6.242 12.116 1.00 86.88 196 PRO A N 1
ATOM 1525 C CA . PRO A 1 196 ? -16.642 5.238 13.053 1.00 86.88 196 PRO A CA 1
ATOM 1526 C C . PRO A 1 196 ? -18.152 4.997 12.915 1.00 86.88 196 PRO A C 1
ATOM 1528 O O . PRO A 1 196 ? -18.614 3.884 13.164 1.00 86.88 196 PRO A O 1
ATOM 1531 N N . GLU A 1 197 ? -18.909 6.003 12.471 1.00 88.62 197 GLU A N 1
ATOM 1532 C CA . GLU A 1 197 ? -20.350 5.922 12.204 1.00 88.62 197 GLU A CA 1
ATOM 1533 C C . GLU A 1 197 ? -20.676 5.006 11.019 1.00 88.62 197 GLU A C 1
ATOM 1535 O O . GLU A 1 197 ? -21.820 4.624 10.847 1.00 88.62 197 GLU A O 1
ATOM 1540 N N . ALA A 1 198 ? -19.694 4.618 10.198 1.00 87.25 198 ALA A N 1
ATOM 1541 C CA . ALA A 1 198 ? -19.928 3.655 9.125 1.00 87.25 198 ALA A CA 1
ATOM 1542 C C . ALA A 1 198 ? -20.129 2.220 9.644 1.00 87.25 198 ALA A C 1
ATOM 1544 O O . ALA A 1 198 ? -20.441 1.335 8.853 1.00 87.25 198 ALA A O 1
ATOM 1545 N N . GLY A 1 199 ? -19.920 1.959 10.939 1.00 88.38 199 GLY A N 1
ATOM 1546 C CA . GLY A 1 199 ? -20.176 0.661 11.554 1.00 88.38 199 GLY A CA 1
ATOM 1547 C C . GLY A 1 199 ? -19.309 -0.483 11.008 1.00 88.38 199 GLY A C 1
ATOM 1548 O O . GLY A 1 199 ? -18.181 -0.307 10.548 1.00 88.38 199 GLY A O 1
ATOM 1549 N N . ASP A 1 200 ? -19.828 -1.710 11.111 1.00 91.88 200 ASP A N 1
ATOM 1550 C CA . ASP A 1 200 ? -19.102 -2.922 10.714 1.00 91.88 200 ASP A CA 1
ATOM 1551 C C . ASP A 1 200 ? -19.265 -3.217 9.215 1.00 91.88 200 ASP A C 1
ATOM 1553 O O . ASP A 1 200 ? -20.202 -3.909 8.796 1.00 91.88 200 ASP A O 1
ATOM 1557 N N . LEU A 1 201 ? -18.315 -2.726 8.414 1.00 93.38 201 LEU A N 1
ATOM 1558 C CA . LEU A 1 201 ? -18.296 -2.904 6.959 1.00 93.38 201 LEU A CA 1
ATOM 1559 C C . LEU A 1 201 ? -18.305 -4.383 6.533 1.00 93.38 201 LEU A C 1
ATOM 1561 O O . LEU A 1 201 ? -18.874 -4.716 5.492 1.00 93.38 201 LEU A O 1
ATOM 1565 N N . THR A 1 202 ? -17.756 -5.294 7.348 1.00 92.12 202 THR A N 1
ATOM 1566 C CA . THR A 1 202 ? -17.716 -6.734 7.018 1.00 92.12 202 THR A CA 1
ATOM 1567 C C . THR A 1 202 ? -19.104 -7.377 6.990 1.00 92.12 202 THR A C 1
ATOM 1569 O O . THR A 1 202 ? -19.298 -8.404 6.343 1.00 92.12 202 THR A O 1
ATOM 1572 N N . LYS A 1 203 ? -20.087 -6.775 7.673 1.00 92.12 203 LYS A N 1
ATOM 1573 C CA . LYS A 1 203 ? -21.484 -7.237 7.691 1.00 92.12 203 LYS A CA 1
ATOM 1574 C C . LYS A 1 203 ? -22.361 -6.542 6.656 1.00 92.12 203 LYS A C 1
ATOM 1576 O O . LYS A 1 203 ? -23.429 -7.059 6.336 1.00 92.12 203 LYS A O 1
ATOM 1581 N N . GLN A 1 204 ? -21.942 -5.373 6.181 1.00 92.31 204 GLN A N 1
ATOM 1582 C CA . GLN A 1 204 ? -22.714 -4.556 5.245 1.00 92.31 204 GLN A CA 1
ATOM 1583 C C . GLN A 1 204 ? -22.496 -4.979 3.793 1.00 92.31 204 GLN A C 1
ATOM 1585 O O . GLN A 1 204 ? -23.420 -4.897 2.985 1.00 92.31 204 GLN A O 1
ATOM 1590 N N . TYR A 1 205 ? -21.303 -5.482 3.471 1.00 95.06 205 TYR A N 1
ATOM 1591 C CA . TYR A 1 205 ? -20.932 -5.854 2.111 1.00 95.06 205 TYR A CA 1
ATOM 1592 C C . TYR A 1 205 ? -20.886 -7.368 1.929 1.00 95.06 205 TYR A C 1
ATOM 1594 O O . TYR A 1 205 ? -20.306 -8.103 2.724 1.00 95.06 205 TYR A O 1
ATOM 1602 N N . SER A 1 206 ? -21.476 -7.832 0.827 1.00 93.19 206 SER A N 1
ATOM 1603 C CA . SER A 1 206 ? -21.359 -9.224 0.365 1.00 93.19 206 SER A CA 1
ATOM 1604 C C . SER A 1 206 ? -20.288 -9.410 -0.716 1.00 93.19 206 SER A C 1
ATOM 1606 O O . SER A 1 206 ? -19.945 -10.541 -1.051 1.00 93.19 206 SER A O 1
ATOM 1608 N N . SER A 1 207 ? -19.755 -8.303 -1.242 1.00 96.56 207 SER A N 1
ATOM 1609 C CA . SER A 1 207 ? -18.793 -8.237 -2.339 1.00 96.56 207 SER A CA 1
ATOM 1610 C C . SER A 1 207 ? -17.617 -7.356 -1.928 1.00 96.56 207 SER A C 1
ATOM 1612 O O . SER A 1 207 ? -17.808 -6.193 -1.569 1.00 96.56 207 SER A O 1
ATOM 1614 N N . ILE A 1 208 ? -16.401 -7.907 -1.989 1.00 97.25 208 ILE A N 1
ATOM 1615 C CA . ILE A 1 208 ? -15.167 -7.155 -1.713 1.00 97.25 208 ILE A CA 1
ATOM 1616 C C . ILE A 1 208 ? -14.970 -6.071 -2.776 1.00 97.25 208 ILE A C 1
ATOM 1618 O O . ILE A 1 208 ? -14.572 -4.962 -2.446 1.00 97.25 208 ILE A O 1
ATOM 1622 N N . THR A 1 209 ? -15.308 -6.361 -4.033 1.00 96.62 209 THR A N 1
ATOM 1623 C CA . THR A 1 209 ? -15.215 -5.404 -5.142 1.00 96.62 209 THR A CA 1
ATOM 1624 C C . THR A 1 209 ? -16.087 -4.172 -4.910 1.00 96.62 209 THR A C 1
ATOM 1626 O O . THR A 1 209 ? -15.628 -3.053 -5.119 1.00 96.62 209 THR A O 1
ATOM 1629 N N . ASP A 1 210 ? -17.325 -4.357 -4.440 1.00 96.94 210 ASP A N 1
ATOM 1630 C CA . ASP A 1 210 ? -18.214 -3.223 -4.157 1.00 96.94 210 ASP A CA 1
ATOM 1631 C C . ASP A 1 210 ? -17.717 -2.422 -2.949 1.00 96.94 210 ASP A C 1
ATOM 1633 O O . ASP A 1 210 ? -17.691 -1.198 -3.004 1.00 96.94 210 ASP A O 1
ATOM 1637 N N . LEU A 1 211 ? -17.219 -3.102 -1.909 1.00 97.25 211 LEU A N 1
ATOM 1638 C CA . LEU A 1 211 ? -16.603 -2.442 -0.756 1.00 97.25 211 LEU A CA 1
ATOM 1639 C C . LEU A 1 211 ? -15.371 -1.615 -1.150 1.00 97.25 211 LEU A C 1
ATOM 1641 O O . LEU A 1 211 ? -15.205 -0.498 -0.667 1.00 97.25 211 LEU A O 1
ATOM 1645 N N . VAL A 1 212 ? -14.510 -2.143 -2.023 1.00 97.06 212 VAL A N 1
ATOM 1646 C CA . VAL A 1 212 ? -13.342 -1.415 -2.537 1.00 97.06 212 VAL A CA 1
ATOM 1647 C C . VAL A 1 212 ? -13.783 -0.194 -3.336 1.00 97.06 212 VAL A C 1
ATOM 1649 O O . VAL A 1 212 ? -13.285 0.898 -3.089 1.00 97.06 212 VAL A O 1
ATOM 1652 N N . ARG A 1 213 ? -14.758 -0.344 -4.239 1.00 96.06 213 ARG A N 1
ATOM 1653 C CA . ARG A 1 213 ? -15.270 0.768 -5.049 1.00 96.06 213 ARG A CA 1
ATOM 1654 C C . ARG A 1 213 ? -15.891 1.870 -4.190 1.00 96.06 213 ARG A C 1
ATOM 1656 O O . ARG A 1 213 ? -15.599 3.046 -4.394 1.00 96.06 213 ARG A O 1
ATOM 1663 N N . ASP A 1 214 ? -16.737 1.505 -3.234 1.00 95.88 214 ASP A N 1
ATOM 1664 C CA . ASP A 1 214 ? -17.431 2.468 -2.377 1.00 95.88 214 ASP A CA 1
ATOM 1665 C C . ASP A 1 214 ? -16.478 3.099 -1.353 1.00 95.88 214 ASP A C 1
ATOM 1667 O O . ASP A 1 214 ? -16.566 4.299 -1.089 1.00 95.88 214 ASP A O 1
ATOM 1671 N N . GLY A 1 215 ? -15.515 2.329 -0.837 1.00 95.88 215 GLY A N 1
ATOM 1672 C CA . GLY A 1 215 ? -14.437 2.833 0.010 1.00 95.88 215 GLY A CA 1
ATOM 1673 C C . GLY A 1 215 ? -13.545 3.837 -0.720 1.00 95.88 215 GLY A C 1
ATOM 1674 O O . GLY A 1 215 ? -13.263 4.908 -0.186 1.00 95.88 215 GLY A O 1
ATOM 1675 N N . ASP A 1 216 ? -13.148 3.542 -1.955 1.00 94.88 216 ASP A N 1
ATOM 1676 C CA . ASP A 1 216 ? -12.353 4.448 -2.789 1.00 94.88 216 ASP A CA 1
ATOM 1677 C C . ASP A 1 216 ? -13.125 5.746 -3.099 1.00 94.88 216 ASP A C 1
ATOM 1679 O O . ASP A 1 216 ? -12.641 6.846 -2.822 1.00 94.88 216 ASP A O 1
ATOM 1683 N N . ASN A 1 217 ? -14.393 5.635 -3.513 1.00 93.69 217 ASN A N 1
ATOM 1684 C CA . ASN A 1 217 ? -15.277 6.789 -3.714 1.00 93.69 217 ASN A CA 1
ATOM 1685 C C . ASN A 1 217 ? -15.435 7.645 -2.447 1.00 93.69 217 ASN A C 1
ATOM 1687 O O . ASN A 1 217 ? -15.404 8.877 -2.525 1.00 93.69 217 ASN A O 1
ATOM 1691 N N . LEU A 1 218 ? -15.590 7.018 -1.275 1.00 93.44 218 LEU A N 1
ATOM 1692 C CA . LEU A 1 218 ? -15.650 7.729 0.003 1.00 93.44 218 LEU A CA 1
ATOM 1693 C C . LEU A 1 218 ? -14.366 8.532 0.246 1.00 93.44 218 LEU A C 1
ATOM 1695 O O . LEU A 1 218 ? -14.444 9.666 0.710 1.00 93.44 218 LEU A O 1
ATOM 1699 N N . GLY A 1 219 ? -13.205 7.983 -0.111 1.00 92.75 219 GLY A N 1
ATOM 1700 C CA . GLY A 1 219 ? -11.919 8.676 -0.027 1.00 92.75 219 GLY A CA 1
ATOM 1701 C C . GLY A 1 219 ? -11.911 9.989 -0.800 1.00 92.75 219 GLY A C 1
ATOM 1702 O O . GLY A 1 219 ? -11.593 11.037 -0.239 1.00 92.75 219 GLY A O 1
ATOM 1703 N N . TYR A 1 220 ? -12.371 9.966 -2.051 1.00 90.81 220 TYR A N 1
ATOM 1704 C CA . TYR A 1 220 ? -12.510 11.182 -2.855 1.00 90.81 220 TYR A CA 1
ATOM 1705 C C . TYR A 1 220 ? -13.502 12.184 -2.248 1.00 90.81 220 TYR A C 1
ATOM 1707 O O . TYR A 1 220 ? -13.204 13.377 -2.177 1.00 90.81 220 TYR A O 1
ATOM 1715 N N . VAL A 1 221 ? -14.649 11.721 -1.739 1.00 90.56 221 VAL A N 1
ATOM 1716 C CA . VAL A 1 221 ? -15.635 12.588 -1.064 1.00 90.56 221 VAL A CA 1
ATOM 1717 C C . VAL A 1 221 ? -15.033 13.269 0.171 1.00 90.56 221 VAL A C 1
ATOM 1719 O O . VAL A 1 221 ? -15.259 14.463 0.390 1.00 90.56 221 VAL A O 1
ATOM 1722 N N . LEU A 1 222 ? -14.249 12.534 0.965 1.00 90.50 222 LEU A N 1
ATOM 1723 C CA . LEU A 1 222 ? -13.554 13.067 2.138 1.00 90.50 222 LEU A CA 1
ATOM 1724 C C . LEU A 1 222 ? -12.484 14.093 1.745 1.00 90.50 222 LEU A C 1
ATOM 1726 O O . LEU A 1 222 ? -12.411 15.160 2.361 1.00 90.50 222 LEU A O 1
ATOM 1730 N N . ALA A 1 223 ? -11.714 13.819 0.689 1.00 88.25 223 ALA A N 1
ATOM 1731 C CA . ALA A 1 223 ? -10.685 14.722 0.175 1.00 88.25 223 ALA A CA 1
ATOM 1732 C C . ALA A 1 223 ? -11.266 16.044 -0.365 1.00 88.25 223 ALA A C 1
ATOM 1734 O O . ALA A 1 223 ? -10.673 17.109 -0.184 1.00 88.25 223 ALA A O 1
ATOM 1735 N N . GLU A 1 224 ? -12.452 16.015 -0.980 1.00 87.88 224 GLU A N 1
ATOM 1736 C CA . GLU A 1 224 ? -13.125 17.215 -1.497 1.00 87.88 224 GLU A CA 1
ATOM 1737 C C . GLU A 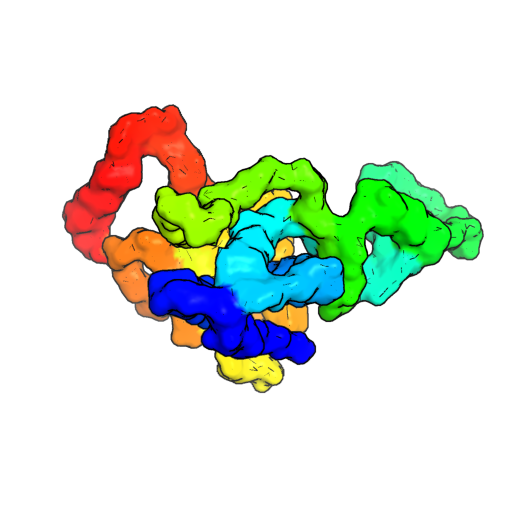1 224 ? -13.631 18.165 -0.396 1.00 87.88 224 GLU A C 1
ATOM 1739 O O . GLU A 1 224 ? -13.895 19.345 -0.666 1.00 87.88 224 GLU A O 1
ATOM 1744 N N . GLN A 1 225 ? -13.807 17.671 0.836 1.00 84.94 225 GLN A N 1
ATOM 1745 C CA . GLN A 1 225 ? -14.286 18.426 2.003 1.00 84.94 225 GLN A CA 1
ATOM 1746 C C . GLN A 1 225 ? -15.521 19.303 1.715 1.00 84.94 225 GLN A C 1
ATOM 1748 O O . GLN A 1 225 ? -15.627 20.459 2.150 1.00 84.94 225 GLN A O 1
ATOM 1753 N N . GLY A 1 226 ? -16.456 18.785 0.913 1.00 78.88 226 GLY A N 1
ATOM 1754 C CA . GLY A 1 226 ? -17.651 19.516 0.490 1.00 78.88 226 GLY A CA 1
ATOM 1755 C C . GLY A 1 226 ? -17.349 20.843 -0.210 1.00 78.88 226 GLY A C 1
ATOM 1756 O O . GLY A 1 226 ? -18.059 21.824 0.027 1.00 78.88 226 GLY A O 1
ATOM 1757 N N . GLN A 1 227 ? -16.288 20.882 -1.023 1.00 83.56 227 GLN A N 1
ATOM 1758 C CA . GLN A 1 227 ? -15.796 22.064 -1.742 1.00 83.56 227 GLN A CA 1
ATOM 1759 C C . GLN A 1 227 ? -15.354 23.197 -0.799 1.00 83.56 227 GLN A C 1
ATOM 1761 O O . GLN A 1 227 ? -15.607 24.379 -1.048 1.00 83.56 227 GLN A O 1
ATOM 1766 N N . GLY A 1 228 ? -14.707 22.833 0.313 1.00 82.25 228 GLY A N 1
ATOM 1767 C CA . GLY A 1 228 ? -14.173 23.777 1.301 1.00 82.25 228 GLY A CA 1
ATOM 1768 C C . GLY A 1 228 ? -15.224 24.347 2.257 1.00 82.25 228 GLY A C 1
ATOM 1769 O O .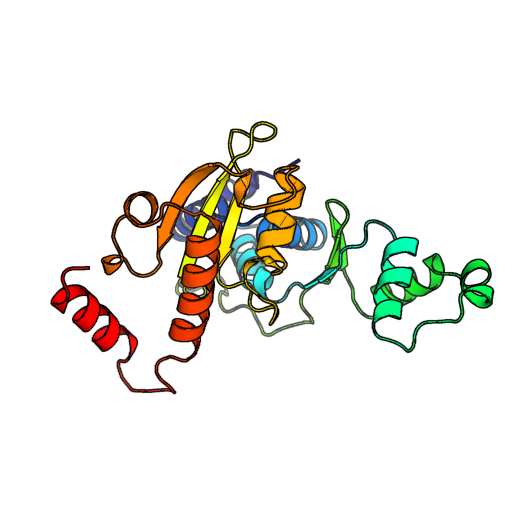 GLY A 1 228 ? -15.046 25.430 2.823 1.00 82.25 228 GLY A O 1
ATOM 1770 N N . LYS A 1 229 ? -16.352 23.654 2.441 1.00 84.81 229 LYS A N 1
ATOM 1771 C CA . LYS A 1 229 ? -17.407 24.092 3.360 1.00 84.81 229 LYS A CA 1
ATOM 1772 C C . LYS A 1 229 ? -16.913 23.999 4.806 1.00 84.81 229 LYS A C 1
ATOM 1774 O O . LYS A 1 229 ? -16.466 22.955 5.264 1.00 84.81 229 LYS A O 1
ATOM 1779 N N . ALA A 1 230 ? -17.074 25.083 5.565 1.00 84.62 230 ALA A N 1
ATOM 1780 C CA . ALA A 1 230 ? -16.690 25.099 6.976 1.00 84.62 230 ALA A CA 1
ATOM 1781 C C . ALA A 1 230 ? -17.411 23.996 7.774 1.00 84.62 230 ALA A C 1
ATOM 1783 O O . ALA A 1 230 ? -18.643 23.857 7.668 1.00 84.62 230 ALA A O 1
ATOM 1784 N N . HIS A 1 231 ? -16.649 23.273 8.601 1.00 84.50 231 HIS A N 1
ATOM 1785 C CA . HIS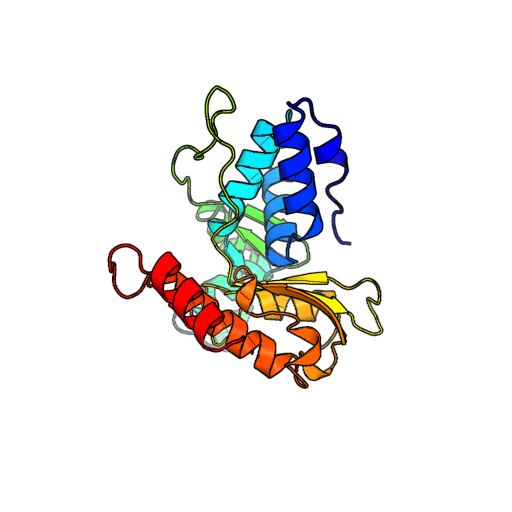 A 1 231 ? -17.134 22.171 9.442 1.00 84.50 231 HIS A CA 1
ATOM 1786 C C . HIS A 1 231 ? -17.845 21.077 8.635 1.00 84.50 231 HIS A C 1
ATOM 1788 O O . HIS A 1 231 ? -18.910 20.606 9.029 1.00 84.50 231 HIS A O 1
ATOM 1794 N N . TRP A 1 232 ? -17.343 20.757 7.437 1.00 88.69 232 TRP A N 1
ATOM 1795 C CA . TRP A 1 232 ? -17.978 19.751 6.589 1.00 88.69 232 TRP A CA 1
ATOM 1796 C C . TRP A 1 232 ? -17.935 18.361 7.226 1.00 88.69 232 TRP A C 1
ATOM 1798 O O . TRP A 1 232 ? -18.992 17.749 7.320 1.00 88.69 232 TRP A O 1
ATOM 1808 N N . LEU A 1 233 ? -16.776 17.925 7.738 1.00 85.75 233 LEU A N 1
ATOM 1809 C CA . LEU A 1 233 ? -16.640 16.631 8.419 1.00 85.75 233 LEU A CA 1
ATOM 1810 C C . LEU A 1 233 ? -17.582 16.521 9.623 1.00 85.75 233 LEU A C 1
ATOM 1812 O O . LEU A 1 233 ? -18.340 15.563 9.697 1.00 85.75 233 LEU A O 1
ATOM 1816 N N . ASP A 1 234 ? -17.641 17.545 10.484 1.00 87.00 234 ASP A N 1
ATOM 1817 C CA . ASP A 1 234 ? -18.560 17.566 11.635 1.00 87.00 234 ASP A CA 1
ATOM 1818 C C . ASP A 1 234 ? -20.029 17.401 11.202 1.00 87.00 234 ASP A C 1
ATOM 1820 O O . ASP A 1 234 ? -20.811 16.695 11.833 1.00 87.00 234 ASP A O 1
ATOM 1824 N N . LYS A 1 235 ? -20.423 18.059 10.103 1.00 88.69 235 LYS A N 1
ATOM 1825 C CA . LYS A 1 235 ? -21.783 17.957 9.549 1.00 88.69 235 LYS A CA 1
ATOM 1826 C C . LYS A 1 235 ? -22.038 16.610 8.889 1.00 88.69 235 LYS A C 1
ATOM 1828 O O . LYS A 1 235 ? -23.179 16.163 8.896 1.00 88.69 235 LYS A O 1
ATOM 1833 N N . PHE A 1 236 ? -21.016 16.022 8.278 1.00 88.19 236 PHE A N 1
ATOM 1834 C CA . PHE A 1 236 ? -21.098 14.720 7.636 1.00 88.19 236 PHE A CA 1
ATOM 1835 C C . PHE A 1 236 ? -21.257 13.622 8.691 1.00 88.19 236 PHE A C 1
ATOM 1837 O O . PHE A 1 236 ? -22.225 12.875 8.624 1.00 88.19 236 PHE A O 1
ATOM 1844 N N . ALA A 1 237 ? -20.414 13.620 9.727 1.00 86.12 237 ALA A N 1
ATOM 1845 C CA . ALA A 1 237 ? -20.523 12.718 10.873 1.00 86.12 237 ALA A CA 1
ATOM 1846 C C . ALA A 1 237 ? -21.884 12.848 11.579 1.00 86.12 237 ALA A C 1
ATOM 1848 O O . ALA A 1 237 ? -22.574 11.854 11.776 1.00 86.12 237 ALA A O 1
ATOM 1849 N N . ALA A 1 238 ? -22.347 14.076 11.848 1.00 87.19 238 ALA A N 1
ATOM 1850 C CA . ALA A 1 238 ? -23.666 14.297 12.451 1.00 87.19 238 ALA A CA 1
ATOM 1851 C C . ALA A 1 238 ? -24.832 13.810 11.569 1.00 87.19 238 ALA A C 1
ATOM 1853 O O . ALA A 1 238 ? -25.888 13.453 12.088 1.00 87.19 238 ALA A O 1
ATOM 1854 N N . ALA A 1 239 ? -24.674 13.824 10.241 1.00 89.19 239 ALA A N 1
ATOM 1855 C CA . ALA A 1 239 ? -25.672 13.269 9.334 1.00 89.19 239 ALA A CA 1
ATOM 1856 C C . ALA A 1 239 ? -25.676 11.735 9.375 1.00 89.19 239 ALA A C 1
ATOM 1858 O O . ALA A 1 239 ? -26.752 11.152 9.397 1.00 89.19 239 ALA A O 1
ATOM 1859 N N . LEU A 1 240 ? -24.504 11.095 9.437 1.00 88.62 240 LEU A N 1
ATOM 1860 C CA . LEU A 1 240 ? -24.397 9.640 9.590 1.00 88.62 240 LEU A CA 1
ATOM 1861 C C . LEU A 1 240 ? -24.992 9.168 10.922 1.00 88.62 240 LEU A C 1
ATOM 1863 O O . LEU A 1 240 ? -25.777 8.226 10.937 1.00 88.62 240 LEU A O 1
ATOM 1867 N N . GLU A 1 241 ? -24.701 9.876 12.017 1.00 86.94 241 GLU A N 1
ATOM 1868 C CA . GLU A 1 241 ? -25.297 9.596 13.330 1.00 86.94 241 GLU A CA 1
ATOM 1869 C C . GLU A 1 241 ? -26.826 9.769 13.304 1.00 86.94 241 GLU A C 1
ATOM 1871 O O . GLU A 1 241 ? -27.551 8.986 13.907 1.00 86.94 241 GLU A O 1
ATOM 1876 N N . TYR A 1 242 ? -27.338 10.775 12.585 1.00 88.12 242 TYR A N 1
ATOM 1877 C CA . TYR A 1 242 ? -28.781 10.998 12.455 1.00 88.12 242 TYR A CA 1
ATOM 1878 C C . TYR A 1 242 ? -29.502 9.898 11.662 1.00 88.12 242 TYR A C 1
ATOM 1880 O O . TYR A 1 242 ? -30.661 9.602 11.953 1.00 88.12 242 TYR A O 1
ATOM 1888 N N . GLU A 1 243 ? -28.840 9.316 10.662 1.00 85.56 243 GLU A N 1
ATOM 1889 C CA . GLU A 1 243 ? -29.390 8.243 9.824 1.00 85.56 243 GLU A CA 1
ATOM 1890 C C . GLU A 1 243 ? -29.209 6.843 10.447 1.00 85.56 243 GLU A C 1
ATOM 1892 O O . GLU A 1 243 ? -29.552 5.851 9.803 1.00 85.56 243 GLU A O 1
ATOM 1897 N N . ASP A 1 244 ? -28.713 6.758 11.691 1.00 81.25 244 ASP A N 1
ATOM 1898 C CA . ASP A 1 244 ? -28.414 5.507 12.404 1.00 81.25 244 ASP A CA 1
ATOM 1899 C C . ASP A 1 244 ? -27.544 4.546 11.561 1.00 81.25 244 ASP A C 1
ATOM 1901 O O . ASP A 1 244 ? -27.828 3.343 11.473 1.00 81.25 244 ASP A O 1
ATOM 1905 N N . CYS A 1 245 ? -26.511 5.091 10.901 1.00 78.50 245 CYS A N 1
ATOM 1906 C CA . CYS A 1 245 ? -25.494 4.291 10.212 1.00 78.50 245 CYS A CA 1
ATOM 1907 C C . CYS A 1 245 ? -24.711 3.373 11.174 1.00 78.50 245 CYS A C 1
ATOM 1909 O O . CYS A 1 245 ? -24.504 3.746 12.355 1.00 78.50 245 CYS A O 1
#